Protein AF-A0A522TLN1-F1 (afdb_monomer)

Foldseek 3Di:
DDDDDDDDDDDDDDDDDDDDDDDPPDDDPVVNVVVVVVVVVVVVVVVVVVVVVVVVVVVVVVVVVLQVVQQVQQVVLLQCQQAPDPDHLPDQLDFQVSCPPSDDDGPPQKDKGWDGKFFDPPPDTHRDGDPPDQGKIWIKMWMAGNVRDIDIDIDIHGHLPPQVPLPQDAKDFPDFFAAEAAPFFTPTWIKIFGGRPVRDQRQNAFFKKAKDWPPPFWDPPKDWPQGIATDHGRMTTGDGIHIRDWTWFTWIWIDTPPHIDIGGTYTHD

Solvent-accessible surface area (backbone atoms only — not comparable to full-atom values): 15296 Å² total; per-residue (Å²): 135,86,78,85,81,90,82,89,85,88,82,91,82,85,89,79,79,84,78,76,88,75,78,82,86,68,81,80,50,72,64,56,59,48,50,49,52,51,50,52,51,52,51,50,52,53,51,52,54,50,50,55,50,52,52,50,53,50,52,51,50,52,52,52,52,51,50,53,51,48,46,50,54,48,50,53,50,49,48,38,49,31,29,71,40,101,73,44,61,54,56,64,70,48,48,38,75,65,55,62,78,66,82,74,90,61,63,93,58,43,50,73,47,56,76,39,49,26,25,48,76,88,86,52,73,37,82,68,62,60,89,88,38,61,56,43,29,42,32,29,38,35,33,32,40,77,86,69,53,70,51,73,52,75,47,80,47,47,44,73,79,38,53,63,78,50,50,80,62,41,46,41,68,80,34,59,55,34,45,31,50,40,64,36,52,36,70,33,56,36,25,38,32,38,17,17,85,86,71,46,62,34,57,51,52,74,54,62,40,37,54,41,69,35,87,97,37,38,45,89,89,58,50,72,42,58,43,66,40,61,40,54,66,17,34,31,74,46,63,66,35,24,38,60,48,52,32,60,52,30,29,40,30,41,36,45,93,91,42,61,31,72,46,65,68,27,46,27,79

Mean predicted aligned error: 17.13 Å

pLDDT: mean 83.95, std 15.06, range [34.28, 98.06]

Radius of gyration: 44.61 Å; Cα contacts (8 Å, |Δi|>4): 481; chains: 1; bounding box: 66×112×134 Å

Sequence (269 aa):
MNDSPATADRNRTGFEIDDESRHSEAGDTLIEVLMTLVVASLCAVAFLVAFTTAISASAEHRTLVSMDTVLRSVSEQAVSQIQQQPNPLFASCATPATYSGVGFTAPAGYSATITSVDYWNGSSFGPTCAAGSSAPQLIGVSVTGPLGTASSISLAVNDLSFSSSASEAQLVFTIQPVGGAHGTPLATQPTVTIEDAGGNPVLTNISTVNLAITSGTGTGGAVLSGCTQSESQGVVTFTGCTINDAGTGYTLTATDGSLTAASSAFTVS

Structure (mmCIF, N/CA/C/O backbone):
data_AF-A0A522TLN1-F1
#
_entry.id   AF-A0A522TLN1-F1
#
loop_
_atom_site.group_PDB
_atom_site.id
_atom_site.type_symbol
_atom_site.label_atom_id
_atom_site.label_alt_id
_atom_site.label_comp_id
_atom_site.label_asym_id
_atom_site.label_entity_id
_atom_site.label_seq_id
_atom_site.pdbx_PDB_ins_code
_atom_site.Cartn_x
_atom_site.Cartn_y
_atom_site.Cartn_z
_atom_site.occupancy
_atom_site.B_iso_or_equiv
_atom_site.auth_seq_id
_atom_site.auth_comp_id
_atom_site.auth_asym_id
_atom_site.auth_atom_id
_atom_site.pdbx_PDB_model_num
ATOM 1 N N . MET A 1 1 ? 36.980 -91.469 -74.918 1.00 38.25 1 MET A N 1
ATOM 2 C CA . MET A 1 1 ? 37.282 -91.695 -76.344 1.00 38.25 1 MET A CA 1
ATOM 3 C C . MET A 1 1 ? 36.758 -90.479 -77.087 1.00 38.25 1 MET A C 1
ATOM 5 O O . MET A 1 1 ? 35.553 -90.281 -77.073 1.00 38.25 1 MET A O 1
ATOM 9 N N . ASN A 1 2 ? 37.630 -89.499 -77.334 1.00 37.69 2 ASN A N 1
ATOM 10 C CA . ASN A 1 2 ? 38.357 -89.302 -78.608 1.00 37.69 2 ASN A CA 1
ATOM 11 C C . ASN A 1 2 ? 37.409 -88.677 -79.645 1.00 37.69 2 ASN A C 1
ATOM 13 O O . ASN A 1 2 ? 36.319 -89.188 -79.839 1.00 37.69 2 ASN A O 1
ATOM 17 N N . ASP A 1 3 ? 37.713 -87.589 -80.337 1.00 34.28 3 ASP A N 1
ATOM 18 C CA . ASP A 1 3 ? 38.983 -86.927 -80.614 1.00 34.28 3 ASP A CA 1
ATOM 19 C C . ASP A 1 3 ? 38.662 -85.510 -81.139 1.00 34.28 3 ASP A C 1
ATOM 21 O O . ASP A 1 3 ? 37.643 -85.299 -81.796 1.00 34.28 3 ASP A O 1
ATOM 25 N N . SER A 1 4 ? 39.542 -84.548 -80.863 1.00 46.44 4 SER A N 1
ATOM 26 C CA . SER A 1 4 ? 39.755 -83.372 -81.734 1.00 46.44 4 SER A CA 1
ATOM 27 C C . SER A 1 4 ? 40.427 -83.870 -83.041 1.00 46.44 4 SER A C 1
ATOM 29 O O . SER A 1 4 ? 41.059 -84.922 -82.937 1.00 46.44 4 SER A O 1
ATOM 31 N N . PRO A 1 5 ? 40.442 -83.188 -84.222 1.00 60.25 5 PRO A N 1
ATOM 32 C CA . PRO A 1 5 ? 40.469 -81.725 -84.395 1.00 60.25 5 PRO A CA 1
ATOM 33 C C . PRO A 1 5 ? 39.871 -81.143 -85.720 1.00 60.25 5 PRO A C 1
ATOM 35 O O . PRO A 1 5 ? 39.415 -81.861 -86.599 1.00 60.25 5 PRO A O 1
ATOM 38 N N . ALA A 1 6 ? 39.955 -79.806 -85.839 1.00 45.72 6 ALA A N 1
ATOM 39 C CA . ALA A 1 6 ? 40.228 -78.967 -87.030 1.00 45.72 6 ALA A CA 1
ATOM 40 C C . ALA A 1 6 ? 39.418 -79.185 -88.339 1.00 45.72 6 ALA A C 1
ATOM 42 O O . ALA A 1 6 ? 39.423 -80.243 -88.949 1.00 45.72 6 ALA A O 1
ATOM 43 N N . THR A 1 7 ? 38.817 -78.158 -88.946 1.00 41.69 7 THR A N 1
ATOM 44 C CA . THR A 1 7 ? 39.515 -77.107 -89.716 1.00 41.69 7 THR A CA 1
ATOM 45 C C . THR A 1 7 ? 38.505 -76.061 -90.229 1.00 41.69 7 THR A C 1
ATOM 47 O O . THR A 1 7 ? 37.310 -76.318 -90.317 1.00 41.69 7 THR A O 1
ATOM 50 N N . ALA A 1 8 ? 39.022 -74.866 -90.516 1.00 50.38 8 ALA A N 1
ATOM 51 C CA . ALA A 1 8 ? 38.344 -73.614 -90.849 1.00 50.38 8 ALA A CA 1
ATOM 52 C C . ALA A 1 8 ? 37.455 -73.611 -92.109 1.00 50.38 8 ALA A C 1
ATOM 54 O O . ALA A 1 8 ? 37.789 -74.278 -93.080 1.00 50.38 8 ALA A O 1
ATOM 55 N N . ASP A 1 9 ? 36.478 -72.692 -92.161 1.00 44.50 9 ASP A N 1
ATOM 56 C CA . ASP A 1 9 ? 36.422 -71.719 -93.263 1.00 44.50 9 ASP A CA 1
ATOM 57 C C . ASP A 1 9 ? 35.680 -70.419 -92.885 1.00 44.50 9 ASP A C 1
ATOM 59 O O . ASP A 1 9 ? 34.810 -70.374 -92.018 1.00 44.50 9 ASP A O 1
ATOM 63 N N . ARG A 1 10 ? 36.118 -69.340 -93.527 1.00 56.53 10 ARG A N 1
ATOM 64 C CA . ARG A 1 10 ? 35.784 -67.923 -93.373 1.00 56.53 10 ARG A CA 1
ATOM 65 C C . ARG A 1 10 ? 34.393 -67.609 -93.942 1.00 56.53 10 ARG A C 1
ATOM 67 O O . ARG A 1 10 ? 34.123 -68.007 -95.064 1.00 56.53 10 ARG A O 1
ATOM 74 N N . ASN A 1 11 ? 33.604 -66.744 -93.294 1.00 42.03 11 ASN A N 1
ATOM 75 C CA . ASN A 1 11 ? 33.313 -65.406 -93.842 1.00 42.03 11 ASN A CA 1
ATOM 76 C C . ASN A 1 11 ? 32.434 -64.530 -92.925 1.00 42.03 11 ASN A C 1
ATOM 78 O O . ASN A 1 11 ? 31.298 -64.841 -92.595 1.00 42.03 11 ASN A O 1
ATOM 82 N N . ARG A 1 12 ? 33.028 -63.385 -92.604 1.00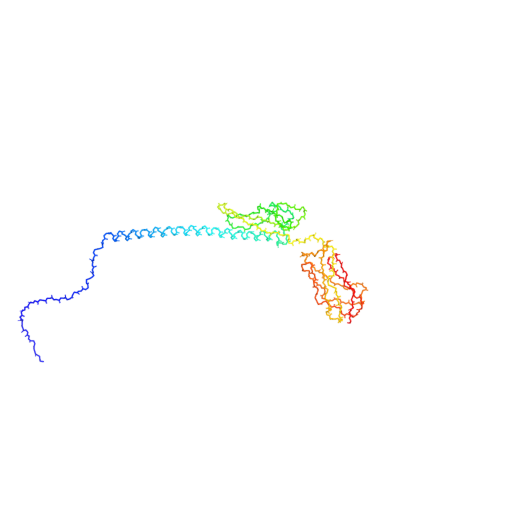 53.44 12 ARG A N 1
ATOM 83 C CA . ARG A 1 12 ? 32.512 -62.058 -92.246 1.00 53.44 12 ARG A CA 1
ATOM 84 C C . ARG A 1 12 ? 31.103 -61.710 -92.766 1.00 53.44 12 ARG A C 1
ATOM 86 O O . ARG A 1 12 ? 30.926 -61.704 -93.974 1.00 53.44 12 ARG A O 1
ATOM 93 N N . THR A 1 13 ? 30.215 -61.256 -91.870 1.00 46.41 13 THR A N 1
ATOM 94 C CA . THR A 1 13 ? 29.555 -59.921 -91.877 1.00 46.41 13 THR A CA 1
ATOM 95 C C . THR A 1 13 ? 28.595 -59.777 -90.688 1.00 46.41 13 THR A C 1
ATOM 97 O O . THR A 1 13 ? 27.769 -60.657 -90.482 1.00 46.41 13 THR A O 1
ATOM 100 N N . GLY A 1 14 ? 28.648 -58.637 -89.988 1.00 45.25 14 GLY A N 1
ATOM 101 C CA . GLY A 1 14 ? 27.534 -58.132 -89.171 1.00 45.25 14 GLY A CA 1
ATOM 102 C C . GLY A 1 14 ? 27.754 -58.178 -87.660 1.00 45.25 14 GLY A C 1
ATOM 103 O O . GLY A 1 14 ? 27.323 -59.109 -86.996 1.00 45.25 14 GLY A O 1
ATOM 104 N N . PHE A 1 15 ? 28.431 -57.161 -87.134 1.00 50.69 15 PHE A N 1
ATOM 105 C CA . PHE A 1 15 ? 28.429 -56.796 -85.719 1.00 50.69 15 PHE A CA 1
ATOM 106 C C . PHE A 1 15 ? 27.222 -55.884 -85.495 1.00 50.69 15 PHE A C 1
ATOM 108 O O . PHE A 1 15 ? 27.201 -54.783 -86.041 1.00 50.69 15 PHE A O 1
ATOM 115 N N . GLU A 1 16 ? 26.240 -56.347 -84.730 1.00 50.22 16 GLU A N 1
ATOM 116 C CA . GLU A 1 16 ? 25.154 -55.521 -84.203 1.00 50.22 16 GLU A CA 1
ATOM 117 C C . GLU A 1 16 ? 25.217 -55.667 -82.680 1.00 50.22 16 GLU A C 1
ATOM 119 O O . GLU A 1 16 ? 24.777 -56.662 -82.106 1.00 50.22 16 GLU A O 1
ATOM 124 N N . ILE A 1 17 ? 25.931 -54.733 -82.046 1.00 53.72 17 ILE A N 1
ATOM 125 C CA . ILE A 1 17 ? 25.786 -54.465 -80.618 1.00 53.72 17 ILE A CA 1
ATOM 126 C C . ILE A 1 17 ? 24.616 -53.495 -80.512 1.00 53.72 17 ILE A C 1
ATOM 128 O O . ILE A 1 17 ? 24.722 -52.364 -80.984 1.00 53.72 17 ILE A O 1
ATOM 132 N N . ASP A 1 18 ? 23.515 -53.956 -79.924 1.00 52.75 18 ASP A N 1
ATOM 133 C CA . ASP A 1 18 ? 22.466 -53.076 -79.422 1.00 52.75 18 ASP A CA 1
ATOM 134 C C . ASP A 1 18 ? 23.041 -52.182 -78.313 1.00 52.75 18 ASP A C 1
ATOM 136 O O . ASP A 1 18 ? 23.727 -52.635 -77.393 1.00 52.75 18 ASP A O 1
ATOM 140 N N . ASP A 1 19 ? 22.779 -50.896 -78.504 1.00 54.91 19 ASP A N 1
ATOM 141 C CA . ASP A 1 19 ? 23.401 -49.704 -77.939 1.00 54.91 19 ASP A CA 1
ATOM 142 C C . ASP A 1 19 ? 23.347 -49.641 -76.400 1.00 54.91 19 ASP A C 1
ATOM 144 O O . ASP A 1 19 ? 22.301 -49.769 -75.758 1.00 54.91 19 ASP A O 1
ATOM 148 N N . GLU A 1 20 ? 24.516 -49.386 -75.819 1.00 57.22 20 GLU A N 1
ATOM 149 C CA . GLU A 1 20 ? 24.720 -48.973 -74.438 1.00 57.22 20 GLU A CA 1
ATOM 150 C C . GLU A 1 20 ? 24.177 -47.548 -74.240 1.00 57.22 20 GLU A C 1
ATOM 152 O O . GLU A 1 20 ? 24.484 -46.639 -75.005 1.00 57.22 20 GLU A O 1
ATOM 157 N N . SER A 1 21 ? 23.374 -47.361 -73.191 1.00 59.09 21 SER A N 1
ATOM 158 C CA . SER A 1 21 ? 22.919 -46.091 -72.606 1.00 59.09 21 SER A CA 1
ATOM 159 C C . SER A 1 21 ? 23.632 -44.808 -73.087 1.00 59.09 21 SER A C 1
ATOM 161 O O . SER A 1 21 ? 24.615 -44.371 -72.481 1.00 59.09 21 SER A O 1
ATOM 163 N N . ARG A 1 22 ? 23.094 -44.120 -74.101 1.00 53.47 22 ARG A N 1
ATOM 164 C CA . ARG A 1 22 ? 23.539 -42.758 -74.442 1.00 53.47 22 ARG A CA 1
ATOM 165 C C . ARG A 1 22 ? 22.783 -41.729 -73.606 1.00 53.47 22 ARG A C 1
ATOM 167 O O . ARG A 1 22 ? 21.647 -41.364 -73.902 1.00 53.47 22 ARG A O 1
ATOM 174 N N . HIS A 1 23 ? 23.446 -41.255 -72.550 1.00 60.78 23 HIS A N 1
ATOM 175 C CA . HIS A 1 23 ? 23.155 -39.953 -71.953 1.00 60.78 23 HIS A CA 1
ATOM 176 C C . HIS A 1 23 ? 23.127 -38.902 -73.071 1.00 60.78 23 HIS A C 1
ATOM 178 O O . HIS A 1 23 ? 24.084 -38.761 -73.830 1.00 60.78 23 HIS A O 1
ATOM 184 N N . SER A 1 24 ? 22.015 -38.181 -73.183 1.00 57.69 24 SER A N 1
ATOM 185 C CA . SER A 1 24 ? 21.882 -37.051 -74.096 1.00 57.69 24 SER A CA 1
ATOM 186 C C . SER A 1 24 ? 22.699 -35.872 -73.560 1.00 57.69 24 SER A C 1
ATOM 188 O O . SER A 1 24 ? 22.193 -35.073 -72.778 1.00 57.69 24 SER A O 1
ATOM 190 N N . GLU A 1 25 ? 23.951 -35.748 -73.999 1.00 62.62 25 GLU A N 1
ATOM 191 C CA . GLU A 1 25 ? 24.740 -34.510 -73.946 1.00 62.62 25 GLU A CA 1
ATOM 192 C C . GLU A 1 25 ? 24.147 -33.497 -74.945 1.00 62.62 25 GLU A C 1
ATOM 194 O O . GLU A 1 25 ? 24.680 -33.252 -76.027 1.00 62.62 25 GLU A O 1
ATOM 199 N N . ALA A 1 26 ? 22.978 -32.944 -74.619 1.00 61.41 26 ALA A N 1
ATOM 200 C CA . ALA A 1 26 ? 22.465 -31.766 -75.304 1.00 61.41 26 ALA A CA 1
ATOM 201 C C . ALA A 1 26 ? 23.192 -30.539 -74.738 1.00 61.41 26 ALA A C 1
ATOM 203 O O . ALA A 1 26 ? 23.268 -30.367 -73.525 1.00 61.41 26 ALA A O 1
ATOM 204 N N . GLY A 1 27 ? 23.765 -29.723 -75.624 1.00 58.47 27 GLY A N 1
ATOM 205 C CA . GLY A 1 27 ? 24.557 -28.550 -75.269 1.00 58.47 27 GLY A CA 1
ATOM 206 C C . GLY A 1 27 ? 23.811 -27.586 -74.349 1.00 58.47 27 GLY A C 1
ATOM 207 O O . GLY A 1 27 ? 22.789 -27.019 -74.731 1.00 58.47 27 GLY A O 1
ATOM 208 N N . ASP A 1 28 ? 24.382 -27.393 -73.164 1.00 64.38 28 ASP A N 1
ATOM 209 C CA . ASP A 1 28 ? 24.030 -26.368 -72.187 1.00 64.38 28 ASP A CA 1
ATOM 210 C C . ASP A 1 28 ? 24.108 -24.998 -72.882 1.00 64.38 28 ASP A C 1
ATOM 212 O O . ASP A 1 28 ? 25.174 -24.549 -73.321 1.00 64.38 28 ASP A O 1
ATOM 216 N N . THR A 1 29 ? 22.964 -24.362 -73.124 1.00 79.19 29 THR A N 1
ATOM 217 C CA . THR A 1 29 ? 22.970 -23.071 -73.817 1.00 79.19 29 THR A CA 1
ATOM 218 C C . THR A 1 29 ? 23.581 -22.032 -72.879 1.00 79.19 29 THR A C 1
ATOM 220 O O . THR A 1 29 ? 23.210 -21.959 -71.713 1.00 79.19 29 THR A O 1
ATOM 223 N N . LEU A 1 30 ? 24.505 -21.189 -73.364 1.00 80.12 30 LEU A N 1
ATOM 224 C CA . LEU A 1 30 ? 25.172 -20.159 -72.540 1.00 80.12 30 LEU A CA 1
ATOM 225 C C . LEU A 1 30 ? 24.186 -19.301 -71.724 1.00 80.12 30 LEU A C 1
ATOM 227 O O . LEU A 1 30 ? 24.548 -18.773 -70.677 1.00 80.12 30 LEU A O 1
ATOM 231 N N . ILE A 1 31 ? 22.944 -19.169 -72.197 1.00 83.31 31 ILE A N 1
ATOM 232 C CA . ILE A 1 31 ? 21.865 -18.457 -71.516 1.00 83.31 31 ILE A CA 1
ATOM 233 C C . ILE A 1 31 ? 21.343 -19.179 -70.262 1.00 83.31 31 ILE A C 1
ATOM 235 O O . ILE A 1 31 ? 20.997 -18.502 -69.300 1.00 83.31 31 ILE A O 1
ATOM 239 N N . GLU A 1 32 ? 21.324 -20.512 -70.227 1.00 84.00 32 GLU A N 1
ATOM 240 C CA . GLU A 1 32 ? 20.906 -21.307 -69.065 1.00 84.00 32 GLU A CA 1
ATOM 241 C C . GLU A 1 32 ? 21.932 -21.200 -67.934 1.00 84.00 32 GLU A C 1
ATOM 243 O O . GLU A 1 32 ? 21.581 -20.860 -66.800 1.00 84.00 32 GLU A O 1
ATOM 248 N N . VAL A 1 33 ? 23.219 -21.347 -68.264 1.00 87.50 33 VAL A N 1
ATOM 249 C CA . VAL A 1 33 ? 24.326 -21.115 -67.324 1.00 87.50 33 VAL A CA 1
ATOM 250 C C . VAL A 1 33 ? 24.331 -19.664 -66.836 1.00 87.50 33 VAL A C 1
ATOM 252 O O . VAL A 1 33 ? 24.457 -19.414 -65.637 1.00 87.50 33 VAL A O 1
ATOM 255 N N . LEU A 1 34 ? 24.137 -18.690 -67.734 1.00 89.94 34 LEU A N 1
ATOM 256 C CA . LEU A 1 34 ? 24.072 -17.272 -67.370 1.00 89.94 34 LEU A CA 1
ATOM 257 C C . LEU A 1 34 ? 22.890 -16.983 -66.435 1.00 89.94 34 LEU A C 1
ATOM 259 O O . LEU A 1 34 ? 23.071 -16.327 -65.412 1.00 89.94 34 LEU A O 1
ATOM 263 N N . MET A 1 35 ? 21.691 -17.482 -66.748 1.00 90.50 35 MET A N 1
ATOM 264 C CA . MET A 1 35 ? 20.501 -17.288 -65.918 1.00 90.50 35 MET A CA 1
ATOM 265 C C . MET A 1 35 ? 20.667 -17.958 -64.555 1.00 90.50 35 MET A C 1
ATOM 267 O O . MET A 1 35 ? 20.336 -17.355 -63.537 1.00 90.50 35 MET A O 1
ATOM 271 N N . THR A 1 36 ? 21.247 -19.157 -64.516 1.00 93.38 36 THR A N 1
ATOM 272 C CA . THR A 1 36 ? 21.533 -19.871 -63.268 1.00 93.38 36 THR A CA 1
ATOM 273 C C . THR A 1 36 ? 22.508 -19.085 -62.396 1.00 93.38 36 THR A C 1
ATOM 275 O O . THR A 1 36 ? 22.257 -18.910 -61.206 1.00 93.38 36 THR A O 1
ATOM 278 N N . LEU A 1 37 ? 23.578 -18.530 -62.973 1.00 91.00 37 LEU A N 1
ATOM 279 C CA . LEU A 1 37 ? 24.526 -17.678 -62.247 1.00 91.00 37 LEU A CA 1
ATOM 280 C C . LEU A 1 37 ? 23.890 -16.365 -61.769 1.00 91.00 37 LEU A C 1
ATOM 282 O O . LEU A 1 37 ? 24.162 -15.911 -60.654 1.00 91.00 37 LEU A O 1
ATOM 286 N N . VAL A 1 38 ? 23.017 -15.757 -62.574 1.00 96.12 38 VAL A N 1
ATOM 287 C CA . VAL A 1 38 ? 22.272 -14.552 -62.180 1.00 96.12 38 VAL A CA 1
ATOM 288 C C . VAL A 1 38 ? 21.327 -14.857 -61.017 1.00 96.12 38 VAL A C 1
ATOM 290 O O . VAL A 1 38 ? 21.329 -14.136 -60.025 1.00 96.12 38 VAL A O 1
ATOM 293 N N . VAL A 1 39 ? 20.565 -15.949 -61.073 1.00 95.06 39 VAL A N 1
ATOM 294 C CA . VAL A 1 39 ? 19.668 -16.340 -59.976 1.00 95.06 39 VAL A CA 1
ATOM 295 C C . VAL A 1 39 ? 20.468 -16.717 -58.729 1.00 95.06 39 VAL A C 1
ATOM 297 O O . VAL A 1 39 ? 20.152 -16.236 -57.644 1.00 95.06 39 VAL A O 1
ATOM 300 N N . ALA A 1 40 ? 21.549 -17.490 -58.865 1.00 94.12 40 ALA A N 1
ATOM 301 C CA . ALA A 1 40 ? 22.409 -17.861 -57.743 1.00 94.12 40 ALA A CA 1
ATOM 302 C C . ALA A 1 40 ? 23.041 -16.632 -57.068 1.00 94.12 40 ALA A C 1
ATOM 304 O O . ALA A 1 40 ? 23.071 -16.556 -55.839 1.00 94.12 40 ALA A O 1
ATOM 305 N N . SER A 1 41 ? 23.495 -15.644 -57.848 1.00 95.94 41 SER A N 1
ATOM 306 C CA . SER A 1 41 ? 24.045 -14.395 -57.307 1.00 95.94 41 SER A CA 1
ATOM 307 C C . SER A 1 41 ? 22.976 -13.526 -56.637 1.00 95.94 41 SER A C 1
ATOM 309 O O . SER A 1 41 ? 23.212 -13.033 -55.535 1.00 95.94 41 SER A O 1
ATOM 311 N N . LEU A 1 42 ? 21.779 -13.397 -57.220 1.00 95.12 42 LEU A N 1
ATOM 312 C CA . LEU A 1 42 ? 20.659 -12.685 -56.592 1.00 95.12 42 LEU A CA 1
ATOM 313 C C . LEU A 1 42 ? 20.220 -13.350 -55.281 1.00 95.12 42 LEU A C 1
ATOM 315 O O . LEU A 1 42 ? 20.031 -12.662 -54.278 1.00 95.12 42 LEU A O 1
ATOM 319 N N . CYS A 1 43 ? 20.118 -14.681 -55.256 1.00 96.25 43 CYS A N 1
ATOM 320 C CA . CYS A 1 43 ? 19.832 -15.438 -54.041 1.00 96.25 43 CYS A CA 1
ATOM 321 C C . CYS A 1 43 ? 20.920 -15.228 -52.982 1.00 96.25 43 CYS A C 1
ATOM 323 O O . CYS A 1 43 ? 20.598 -14.968 -51.824 1.00 96.25 43 CYS A O 1
ATOM 325 N N . ALA A 1 44 ? 22.200 -15.282 -53.364 1.00 95.94 44 ALA A N 1
ATOM 326 C CA . ALA A 1 44 ? 23.308 -15.052 -52.441 1.00 95.94 44 ALA A CA 1
ATOM 327 C C . ALA A 1 44 ? 23.254 -13.649 -51.813 1.00 95.94 44 ALA A C 1
ATOM 329 O O . ALA A 1 44 ? 23.399 -13.513 -50.598 1.00 95.94 44 ALA A O 1
ATOM 330 N N . VAL A 1 45 ? 22.979 -12.611 -52.611 1.00 96.75 45 VAL A N 1
ATOM 331 C CA . VAL A 1 45 ? 22.823 -11.236 -52.108 1.00 96.75 45 VAL A CA 1
ATOM 332 C C . VAL A 1 45 ? 21.619 -11.126 -51.172 1.00 96.75 45 VAL A C 1
ATOM 334 O O . VAL A 1 45 ? 21.746 -10.559 -50.088 1.00 96.75 45 VAL A O 1
ATOM 337 N N . ALA A 1 46 ? 20.474 -11.706 -51.541 1.00 96.00 46 ALA A N 1
ATOM 338 C CA . ALA A 1 46 ? 19.281 -11.704 -50.697 1.00 96.00 46 ALA A CA 1
ATOM 339 C C . ALA A 1 46 ? 19.544 -12.364 -49.332 1.00 96.00 46 ALA A C 1
ATOM 341 O O . ALA A 1 46 ? 19.156 -11.817 -48.297 1.00 96.00 46 ALA A O 1
ATOM 342 N N . PHE A 1 47 ? 20.269 -13.488 -49.306 1.00 96.44 47 PHE A N 1
ATOM 343 C CA . PHE A 1 47 ? 20.657 -14.142 -48.057 1.00 96.44 47 PHE A CA 1
ATOM 344 C C . PHE A 1 47 ? 21.614 -13.290 -47.222 1.00 96.44 47 PHE A C 1
ATOM 346 O O . PHE A 1 47 ? 21.410 -13.164 -46.016 1.00 96.44 47 PHE A O 1
ATOM 353 N N . LEU A 1 48 ? 22.620 -12.657 -47.832 1.00 95.88 48 LEU A N 1
ATOM 354 C CA . LEU A 1 48 ? 23.541 -11.773 -47.108 1.00 95.88 48 LEU A CA 1
ATOM 355 C C . LEU A 1 48 ? 22.812 -10.578 -46.471 1.00 95.88 48 LEU A C 1
ATOM 357 O O . LEU A 1 48 ? 23.061 -10.248 -45.310 1.00 95.88 48 LEU A O 1
ATOM 361 N N . VAL A 1 49 ? 21.866 -9.956 -47.180 1.00 96.50 49 VAL A N 1
ATOM 362 C CA . VAL A 1 49 ? 21.041 -8.864 -46.630 1.00 96.50 49 VAL A CA 1
ATOM 363 C C . VAL A 1 49 ? 20.155 -9.355 -45.479 1.00 96.50 49 VAL A C 1
ATOM 365 O O . VAL A 1 49 ? 20.061 -8.695 -44.441 1.00 96.50 49 VAL A O 1
ATOM 368 N N . ALA A 1 50 ? 19.538 -10.530 -45.620 1.00 95.44 50 ALA A N 1
ATOM 369 C CA . ALA A 1 50 ? 18.717 -11.112 -44.563 1.00 95.44 50 ALA A CA 1
ATOM 370 C C . ALA A 1 50 ? 19.546 -11.402 -43.300 1.00 95.44 50 ALA A C 1
ATOM 372 O O . ALA A 1 50 ? 19.143 -11.021 -42.201 1.00 95.44 50 ALA A O 1
ATOM 373 N N . PHE A 1 51 ? 20.732 -12.003 -43.447 1.00 94.94 51 PHE A N 1
ATOM 374 C CA . PHE A 1 51 ? 21.613 -12.290 -42.314 1.00 94.94 51 PHE A CA 1
ATOM 375 C C . PHE A 1 51 ? 22.136 -11.024 -41.637 1.00 94.94 51 PHE A C 1
ATOM 377 O O . PHE A 1 51 ? 22.108 -10.946 -40.412 1.00 94.94 51 PHE A O 1
ATOM 384 N N . THR A 1 52 ? 22.575 -10.016 -42.395 1.00 94.69 52 THR A N 1
ATOM 385 C CA . THR A 1 52 ? 23.067 -8.753 -41.808 1.00 94.69 52 THR A CA 1
ATOM 386 C C . THR A 1 52 ? 21.978 -8.039 -41.011 1.00 94.69 52 THR A C 1
ATOM 388 O O . THR A 1 52 ? 22.225 -7.601 -39.886 1.00 94.69 52 THR A O 1
ATOM 391 N N . THR A 1 53 ? 20.752 -8.007 -41.537 1.00 93.94 53 THR A N 1
ATOM 392 C CA . THR A 1 53 ? 19.598 -7.412 -40.853 1.00 93.94 53 THR A CA 1
ATOM 393 C C . THR A 1 53 ? 19.227 -8.212 -39.606 1.00 93.94 53 THR A C 1
ATOM 395 O O . THR A 1 53 ? 19.040 -7.629 -38.541 1.00 93.94 53 THR A O 1
ATOM 398 N N . ALA A 1 54 ? 19.187 -9.546 -39.697 1.00 94.19 54 ALA A N 1
ATOM 399 C CA . ALA A 1 54 ? 18.895 -10.416 -38.560 1.00 94.19 54 ALA A CA 1
ATOM 400 C C . ALA A 1 54 ? 19.936 -10.273 -37.435 1.00 94.19 54 ALA A C 1
ATOM 402 O O . ALA A 1 54 ? 19.568 -10.198 -36.263 1.00 94.19 54 ALA A O 1
ATOM 403 N N . ILE A 1 55 ? 21.227 -10.183 -37.773 1.00 91.00 55 ILE A N 1
ATOM 404 C CA . ILE A 1 55 ? 22.309 -9.984 -36.798 1.00 91.00 55 ILE A CA 1
ATOM 405 C C . ILE A 1 55 ? 22.187 -8.611 -36.129 1.00 91.00 55 ILE A C 1
ATOM 407 O O . ILE A 1 55 ? 22.278 -8.530 -34.903 1.00 91.00 55 ILE A O 1
ATOM 411 N N . SER A 1 56 ? 21.947 -7.547 -36.904 1.00 91.81 56 SER A N 1
ATOM 412 C CA . SER A 1 56 ? 21.784 -6.189 -36.370 1.00 91.81 56 SER A CA 1
ATOM 413 C C . SER A 1 56 ? 20.557 -6.082 -35.462 1.00 91.81 56 SER A C 1
ATOM 415 O O . SER A 1 56 ? 20.672 -5.618 -34.330 1.00 91.81 56 SER A O 1
ATOM 417 N N . ALA A 1 57 ? 19.406 -6.594 -35.911 1.00 88.94 57 ALA A N 1
ATOM 418 C CA . ALA A 1 57 ? 18.176 -6.627 -35.123 1.00 88.94 57 ALA A CA 1
ATOM 419 C C . ALA A 1 57 ? 18.347 -7.455 -33.839 1.00 88.94 57 ALA A C 1
ATOM 421 O O . ALA A 1 57 ? 17.879 -7.064 -32.774 1.00 88.94 57 ALA A O 1
ATOM 422 N N . SER A 1 58 ? 19.071 -8.578 -33.905 1.00 90.75 58 SER A N 1
ATOM 423 C CA . SER A 1 58 ? 19.386 -9.394 -32.727 1.00 90.75 58 SER A CA 1
ATOM 424 C C . SER A 1 58 ? 20.311 -8.670 -31.744 1.00 90.75 58 SER A C 1
ATOM 426 O O . SER A 1 58 ? 20.142 -8.792 -30.529 1.00 90.75 58 SER A O 1
ATOM 428 N N . ALA A 1 59 ? 21.295 -7.911 -32.232 1.00 85.00 59 ALA A N 1
ATOM 429 C CA . ALA A 1 59 ? 22.167 -7.108 -31.381 1.00 85.00 59 ALA A CA 1
ATOM 430 C C . ALA A 1 59 ? 21.378 -6.009 -30.654 1.00 85.00 59 ALA A C 1
ATOM 432 O O . ALA A 1 59 ? 21.469 -5.913 -29.431 1.00 85.00 59 ALA A O 1
ATOM 433 N N . GLU A 1 60 ? 20.543 -5.261 -31.376 1.00 86.75 60 GLU A N 1
ATOM 434 C CA . GLU A 1 60 ? 19.682 -4.225 -30.800 1.00 86.75 60 GLU A CA 1
ATOM 435 C C . GLU A 1 60 ? 18.691 -4.815 -29.789 1.00 86.75 60 GLU A C 1
ATOM 437 O O . GLU A 1 60 ? 18.603 -4.350 -28.651 1.00 86.75 60 GLU A O 1
ATOM 442 N N . HIS A 1 61 ? 18.023 -5.916 -30.137 1.00 88.56 61 HIS A N 1
ATOM 443 C CA . HIS A 1 61 ? 17.082 -6.570 -29.235 1.00 88.56 61 HIS A CA 1
ATOM 444 C C . HIS A 1 61 ? 17.756 -7.045 -27.943 1.00 88.56 61 HIS A C 1
ATOM 446 O O . HIS A 1 61 ? 17.221 -6.838 -26.856 1.00 88.56 61 HIS A O 1
ATOM 452 N N . ARG A 1 62 ? 18.974 -7.601 -28.025 1.00 86.88 62 ARG A N 1
ATOM 453 C CA . ARG A 1 62 ? 19.752 -7.959 -26.828 1.00 86.88 62 ARG A CA 1
ATOM 454 C C . ARG A 1 62 ? 20.069 -6.743 -25.960 1.00 86.88 62 ARG A C 1
ATOM 456 O O . ARG A 1 62 ? 20.000 -6.858 -24.736 1.00 86.88 62 ARG A O 1
ATOM 463 N N . THR A 1 63 ? 20.381 -5.590 -26.556 1.00 84.31 63 THR A N 1
ATOM 464 C CA . THR A 1 63 ? 20.628 -4.358 -25.786 1.00 84.31 63 THR A CA 1
ATOM 465 C C . THR A 1 63 ? 19.366 -3.831 -25.104 1.00 84.31 63 THR A C 1
ATOM 467 O O . THR A 1 63 ? 19.421 -3.508 -23.920 1.00 84.31 63 THR A O 1
ATOM 470 N N . LEU A 1 64 ? 18.219 -3.838 -25.793 1.00 85.25 64 LEU A N 1
ATOM 471 C CA . LEU A 1 64 ? 16.939 -3.411 -25.222 1.00 85.25 64 LEU A CA 1
ATOM 472 C C . LEU A 1 64 ? 16.488 -4.331 -24.083 1.00 85.25 64 LEU A C 1
ATOM 474 O O . LEU A 1 64 ? 16.106 -3.844 -23.024 1.00 85.25 64 LEU A O 1
ATOM 478 N N . VAL A 1 65 ? 16.601 -5.651 -24.260 1.00 86.62 65 VAL A N 1
ATOM 479 C CA . VAL A 1 65 ? 16.257 -6.636 -23.221 1.00 86.62 65 VAL A CA 1
ATOM 480 C C . VAL A 1 65 ? 17.175 -6.506 -22.005 1.00 86.62 65 VAL A C 1
ATOM 482 O O . VAL A 1 65 ? 16.706 -6.571 -20.869 1.00 86.62 65 VAL A O 1
ATOM 485 N N . SER A 1 66 ? 18.475 -6.285 -22.223 1.00 89.81 66 SER A N 1
ATOM 486 C CA . SER A 1 66 ? 19.422 -6.059 -21.123 1.00 89.81 66 SER A CA 1
ATOM 487 C C . SER A 1 66 ? 19.061 -4.796 -20.342 1.00 89.81 66 SER A C 1
ATOM 489 O O . SER A 1 66 ? 19.024 -4.828 -19.116 1.00 89.81 66 SER A O 1
ATOM 491 N N . MET A 1 67 ? 18.738 -3.704 -21.039 1.00 89.69 67 MET A N 1
ATOM 492 C CA . MET A 1 67 ? 18.357 -2.440 -20.411 1.00 89.69 67 MET A CA 1
ATOM 493 C C . MET A 1 67 ? 17.033 -2.543 -19.645 1.00 89.69 67 MET A C 1
ATOM 495 O O . MET A 1 67 ? 16.970 -2.084 -18.512 1.00 89.69 67 MET A O 1
ATOM 499 N N . ASP A 1 68 ? 16.013 -3.195 -20.209 1.00 89.19 68 ASP A N 1
ATOM 500 C CA . ASP A 1 68 ? 14.728 -3.455 -19.540 1.00 89.19 68 ASP A CA 1
ATOM 501 C C . ASP A 1 68 ? 14.908 -4.323 -18.283 1.00 89.19 68 ASP A C 1
ATOM 503 O O . ASP A 1 68 ? 14.345 -4.033 -17.228 1.00 89.19 68 ASP A O 1
ATOM 507 N N . THR A 1 69 ? 15.776 -5.336 -18.356 1.00 91.31 69 THR A N 1
ATOM 508 C CA . THR A 1 69 ? 16.128 -6.174 -17.199 1.00 91.31 69 THR A CA 1
ATOM 509 C C . THR A 1 69 ? 16.802 -5.352 -16.099 1.00 91.31 69 THR A C 1
ATOM 511 O O . THR A 1 69 ? 16.427 -5.461 -14.930 1.00 91.31 69 THR A O 1
ATOM 514 N N . VAL A 1 70 ? 17.771 -4.498 -16.454 1.00 93.06 70 VAL A N 1
ATOM 515 C CA . VAL A 1 70 ? 18.434 -3.607 -15.489 1.00 93.06 70 VAL A CA 1
ATOM 516 C C . VAL A 1 70 ? 17.437 -2.607 -14.906 1.00 93.06 70 VAL A C 1
ATOM 518 O O . VAL A 1 70 ? 17.426 -2.422 -13.693 1.00 93.06 70 VAL A O 1
ATOM 521 N N . LEU A 1 71 ? 16.570 -2.007 -15.726 1.00 91.81 71 LEU A N 1
ATOM 522 C CA . LEU A 1 71 ? 15.551 -1.056 -15.285 1.00 91.81 71 LEU A CA 1
ATOM 523 C C . LEU A 1 71 ? 14.591 -1.685 -14.273 1.00 91.81 71 LEU A C 1
ATOM 525 O O . LEU A 1 71 ? 14.351 -1.086 -13.226 1.00 91.81 71 LEU A O 1
ATOM 529 N N . ARG A 1 72 ? 14.116 -2.913 -14.522 1.00 88.88 72 ARG A N 1
ATOM 530 C CA . ARG A 1 72 ? 13.298 -3.660 -13.554 1.00 88.88 72 ARG A CA 1
ATOM 531 C C . ARG A 1 72 ? 14.055 -3.940 -12.258 1.00 88.88 72 ARG A C 1
ATOM 533 O O . ARG A 1 72 ? 13.571 -3.574 -11.192 1.00 88.88 72 ARG A O 1
ATOM 540 N N . SER A 1 73 ? 15.267 -4.483 -12.335 1.00 90.50 73 SER A N 1
ATOM 541 C CA . SER A 1 73 ? 16.088 -4.766 -11.147 1.00 90.50 73 SER A CA 1
ATOM 542 C C . SER A 1 73 ? 16.361 -3.508 -10.309 1.00 90.50 73 SER A C 1
ATOM 544 O O . SER A 1 73 ? 16.262 -3.522 -9.085 1.00 90.50 73 SER A O 1
ATOM 546 N N . VAL A 1 74 ? 16.699 -2.390 -10.953 1.00 91.19 74 VAL A N 1
ATOM 547 C CA . VAL A 1 74 ? 16.921 -1.095 -10.290 1.00 91.19 74 VAL A CA 1
ATOM 548 C C . VAL A 1 74 ? 15.623 -0.570 -9.671 1.00 91.19 74 VAL A C 1
ATOM 550 O O . VAL A 1 74 ? 15.650 -0.045 -8.561 1.00 91.19 74 VAL A O 1
ATOM 553 N N . SER A 1 75 ? 14.488 -0.729 -10.354 1.00 87.69 75 SER A N 1
ATOM 554 C CA . SER A 1 75 ? 13.180 -0.317 -9.836 1.00 87.69 75 SER A CA 1
ATOM 555 C C . SER A 1 75 ? 12.790 -1.088 -8.568 1.00 87.69 75 SER A C 1
ATOM 557 O O . SER A 1 75 ? 12.332 -0.485 -7.600 1.00 87.69 75 SER A O 1
ATOM 559 N N . GLU A 1 76 ? 13.072 -2.392 -8.517 1.00 84.94 76 GLU A N 1
ATOM 560 C CA . GLU A 1 76 ? 12.871 -3.226 -7.327 1.00 84.94 76 GLU A CA 1
ATOM 561 C C . GLU A 1 76 ? 13.796 -2.802 -6.179 1.00 84.94 76 GLU A C 1
ATOM 563 O O . GLU A 1 76 ? 13.360 -2.720 -5.031 1.00 84.94 76 GLU A O 1
ATOM 568 N N . GLN A 1 77 ? 15.055 -2.458 -6.477 1.00 87.94 77 GLN A N 1
ATOM 569 C CA . GLN A 1 77 ? 15.984 -1.913 -5.481 1.00 87.94 77 GLN A CA 1
ATOM 570 C C . GLN A 1 77 ? 15.503 -0.566 -4.923 1.00 87.94 77 GLN A C 1
ATOM 572 O O . GLN A 1 77 ? 15.568 -0.363 -3.710 1.00 87.94 77 GLN A O 1
ATOM 577 N N . ALA A 1 78 ? 14.985 0.327 -5.779 1.00 87.69 78 ALA A N 1
ATOM 578 C CA . ALA A 1 78 ? 14.414 1.607 -5.357 1.00 87.69 78 ALA A CA 1
ATOM 579 C C . ALA A 1 78 ? 13.244 1.391 -4.390 1.00 87.69 78 ALA A C 1
ATOM 581 O O . ALA A 1 78 ? 13.251 1.934 -3.289 1.00 87.69 78 ALA A O 1
ATOM 582 N N . VAL A 1 79 ? 12.277 0.549 -4.769 1.00 85.06 79 VAL A N 1
ATOM 583 C CA . VAL A 1 79 ? 11.136 0.177 -3.916 1.00 85.06 79 VAL A CA 1
ATOM 584 C C . VAL A 1 79 ? 11.614 -0.425 -2.597 1.00 85.06 79 VAL A C 1
ATOM 586 O O . VAL A 1 79 ? 11.160 -0.022 -1.529 1.00 85.06 79 VAL A O 1
ATOM 589 N N . SER A 1 80 ? 12.567 -1.356 -2.649 1.00 80.75 80 SER A N 1
ATOM 590 C CA . SER A 1 80 ? 13.067 -2.039 -1.459 1.00 80.75 80 SER A CA 1
ATOM 591 C C . SER A 1 80 ? 13.702 -1.068 -0.460 1.00 80.75 80 SER A C 1
ATOM 593 O O . SER A 1 80 ? 13.338 -1.079 0.712 1.00 80.75 80 SER A O 1
ATOM 595 N N . GLN A 1 81 ? 14.607 -0.195 -0.911 1.00 84.56 81 GLN A N 1
ATOM 596 C CA . GLN A 1 81 ? 15.319 0.738 -0.029 1.00 84.56 81 GLN A CA 1
ATOM 597 C C . GLN A 1 81 ? 14.447 1.908 0.437 1.00 84.56 81 GLN A C 1
ATOM 599 O O . GLN A 1 81 ? 14.588 2.367 1.570 1.00 84.56 81 GLN A O 1
ATOM 604 N N . ILE A 1 82 ? 13.541 2.395 -0.415 1.00 85.38 82 ILE A N 1
ATOM 605 C CA . ILE A 1 82 ? 12.652 3.501 -0.053 1.00 85.38 82 ILE A CA 1
ATOM 606 C C . ILE A 1 82 ? 11.565 3.019 0.905 1.00 85.38 82 ILE A C 1
ATOM 608 O O . ILE A 1 82 ? 11.243 3.739 1.841 1.00 85.38 82 ILE A O 1
ATOM 612 N N . GLN A 1 83 ? 11.031 1.814 0.707 1.00 80.25 83 GLN A N 1
ATOM 613 C CA . GLN A 1 83 ? 9.820 1.373 1.396 1.00 80.25 83 GLN A CA 1
ATOM 614 C C . GLN A 1 83 ? 10.051 0.199 2.349 1.00 80.25 83 GLN A C 1
ATOM 616 O O . GLN A 1 83 ? 9.611 0.253 3.487 1.00 80.25 83 GLN A O 1
ATOM 621 N N . GLN A 1 84 ? 10.708 -0.872 1.894 1.00 72.44 84 GLN A N 1
ATOM 622 C CA . GLN A 1 84 ? 10.625 -2.208 2.513 1.00 72.44 84 GLN A CA 1
ATOM 623 C C . GLN A 1 84 ? 11.721 -2.528 3.540 1.00 72.44 84 GLN A C 1
ATOM 625 O O . GLN A 1 84 ? 11.671 -3.585 4.171 1.00 72.44 84 GLN A O 1
ATOM 630 N N . GLN A 1 85 ? 12.729 -1.670 3.708 1.00 68.06 85 GLN A N 1
ATOM 631 C CA . GLN A 1 85 ? 13.805 -1.906 4.674 1.00 68.06 85 GLN A CA 1
ATOM 632 C C . GLN A 1 85 ? 13.408 -1.526 6.114 1.00 68.06 85 GLN A C 1
ATOM 634 O O . GLN A 1 85 ? 12.572 -0.650 6.301 1.00 68.06 85 GLN A O 1
ATOM 639 N N . PRO A 1 86 ? 14.057 -2.110 7.147 1.00 59.44 86 PRO A N 1
ATOM 640 C CA . PRO A 1 86 ? 13.820 -1.759 8.556 1.00 59.44 86 PRO A CA 1
ATOM 641 C C . PRO A 1 86 ? 14.053 -0.278 8.907 1.00 59.44 86 PRO A C 1
ATOM 643 O O . PRO A 1 86 ? 13.580 0.185 9.939 1.00 59.44 86 PRO A O 1
ATOM 646 N N . ASN A 1 87 ? 14.801 0.449 8.072 1.00 67.56 87 ASN A N 1
ATOM 647 C CA . ASN A 1 87 ? 14.966 1.899 8.131 1.00 67.56 87 ASN A CA 1
ATOM 648 C C . ASN A 1 87 ? 14.681 2.474 6.731 1.00 67.56 87 ASN A C 1
ATOM 650 O O . ASN A 1 87 ? 15.629 2.663 5.961 1.00 67.56 87 ASN A O 1
ATOM 654 N N . PRO A 1 88 ? 13.401 2.653 6.360 1.00 76.31 88 PRO A N 1
ATOM 655 C CA . PRO A 1 88 ? 13.026 3.081 5.018 1.00 76.31 88 PRO A CA 1
ATOM 656 C C . PRO A 1 88 ? 13.576 4.481 4.721 1.00 76.31 88 PRO A C 1
ATOM 658 O O . PRO A 1 88 ? 13.595 5.352 5.589 1.00 76.31 88 PRO A O 1
ATOM 661 N N . LEU A 1 89 ? 14.023 4.708 3.483 1.00 85.25 89 LEU A N 1
ATOM 662 C CA . LEU A 1 89 ? 14.474 6.030 3.026 1.00 85.25 89 LEU A CA 1
ATOM 663 C C . LEU A 1 89 ? 13.316 6.954 2.612 1.00 85.25 89 LEU A C 1
ATOM 665 O O . LEU A 1 89 ? 13.570 8.073 2.161 1.00 85.25 89 LEU A O 1
ATOM 669 N N . PHE A 1 90 ? 12.061 6.502 2.714 1.00 85.94 90 PHE A N 1
ATOM 670 C CA . PHE A 1 90 ? 10.895 7.330 2.418 1.00 85.94 90 PHE A CA 1
ATOM 671 C C . PHE A 1 90 ? 10.898 8.608 3.265 1.00 85.94 90 PHE A C 1
ATOM 673 O O . PHE A 1 90 ? 11.119 8.579 4.473 1.00 85.94 90 PHE A O 1
ATOM 680 N N . ALA A 1 91 ? 10.605 9.741 2.628 1.00 85.88 91 ALA A N 1
ATOM 681 C CA . ALA A 1 91 ? 10.406 11.009 3.316 1.00 85.88 91 ALA A CA 1
ATOM 682 C C . ALA A 1 91 ? 9.165 11.722 2.770 1.00 85.88 91 ALA A C 1
ATOM 684 O O . ALA A 1 91 ? 8.932 11.758 1.559 1.00 85.88 91 ALA A O 1
ATOM 685 N N . SER A 1 92 ? 8.377 12.335 3.656 1.00 85.00 92 SER A N 1
ATOM 686 C CA . SER A 1 92 ? 7.259 13.198 3.259 1.00 85.00 92 SER A CA 1
ATOM 687 C C . SER A 1 92 ? 7.770 14.352 2.397 1.00 85.00 92 SER A C 1
ATOM 689 O O . SER A 1 92 ? 8.753 15.001 2.763 1.00 85.00 92 SER A O 1
ATOM 691 N N . CYS A 1 93 ? 7.100 14.637 1.281 1.00 86.94 93 CYS A N 1
ATOM 692 C CA . CYS A 1 93 ? 7.535 15.662 0.329 1.00 86.94 93 CYS A CA 1
ATOM 693 C C . CYS A 1 93 ? 8.984 15.488 -0.175 1.00 86.94 93 CYS A C 1
ATOM 695 O O . CYS A 1 93 ? 9.717 16.471 -0.311 1.00 86.94 93 CYS A O 1
ATOM 697 N N . ALA A 1 94 ? 9.420 14.245 -0.412 1.00 90.38 94 ALA A N 1
ATOM 698 C CA . ALA A 1 94 ? 10.773 13.965 -0.881 1.00 90.38 94 ALA A CA 1
ATOM 699 C C . ALA A 1 94 ? 11.039 14.551 -2.272 1.00 90.38 94 ALA A C 1
ATOM 701 O O . ALA A 1 94 ? 10.218 14.482 -3.176 1.00 90.38 94 ALA A O 1
ATOM 702 N N . THR A 1 95 ? 12.252 15.051 -2.472 1.00 91.50 95 THR A N 1
ATOM 703 C CA . THR A 1 95 ? 12.743 15.472 -3.789 1.00 91.50 95 THR A CA 1
ATOM 704 C C . THR A 1 95 ? 13.658 14.394 -4.374 1.00 91.50 95 THR A C 1
ATOM 706 O O . THR A 1 95 ? 14.143 13.541 -3.627 1.00 91.50 95 THR A O 1
ATOM 709 N N . PRO A 1 96 ? 14.002 14.441 -5.675 1.00 91.62 96 PRO A N 1
ATOM 710 C CA . PRO A 1 96 ? 15.019 13.546 -6.233 1.00 91.62 96 PRO A CA 1
ATOM 711 C C . PRO A 1 96 ? 16.338 13.545 -5.438 1.00 91.62 96 PRO A C 1
ATOM 713 O O . PRO A 1 96 ? 16.970 12.505 -5.277 1.00 91.62 96 PRO A O 1
ATOM 716 N N . ALA A 1 97 ? 16.721 14.693 -4.863 1.00 89.56 97 ALA A N 1
ATOM 717 C CA . ALA A 1 97 ? 17.903 14.805 -4.010 1.00 89.56 97 ALA A CA 1
ATOM 718 C C . ALA A 1 97 ? 17.759 14.041 -2.683 1.00 89.56 97 ALA A C 1
ATOM 720 O O . ALA A 1 97 ? 18.743 13.500 -2.181 1.00 89.56 97 ALA A O 1
ATOM 721 N N . THR A 1 98 ? 16.547 13.951 -2.133 1.00 88.12 98 THR A N 1
ATOM 722 C CA . THR A 1 98 ? 16.255 13.176 -0.920 1.00 88.12 98 THR A CA 1
ATOM 723 C C . THR A 1 98 ? 16.547 11.690 -1.130 1.00 88.12 98 THR A C 1
ATOM 725 O O . THR A 1 98 ? 17.113 11.047 -0.253 1.00 88.12 98 THR A O 1
ATOM 728 N N . TYR A 1 99 ? 16.265 11.165 -2.326 1.00 89.12 99 TYR A N 1
ATOM 729 C CA . TYR A 1 99 ? 16.550 9.775 -2.685 1.00 89.12 99 TYR A CA 1
ATOM 730 C C . TYR A 1 99 ? 17.933 9.556 -3.322 1.00 89.12 99 TYR A C 1
ATOM 732 O O . TYR A 1 99 ? 18.215 8.480 -3.845 1.00 89.12 99 TYR A O 1
ATOM 740 N N . SER A 1 100 ? 18.839 10.536 -3.251 1.00 82.56 100 SER A N 1
ATOM 741 C CA . SER A 1 100 ? 20.219 10.375 -3.745 1.00 82.56 100 SER A CA 1
ATOM 742 C C . SER A 1 100 ? 21.025 9.312 -2.984 1.00 82.56 100 SER A C 1
ATOM 744 O O . SER A 1 100 ? 22.020 8.812 -3.502 1.00 82.56 100 SER A O 1
ATOM 746 N N . GLY A 1 101 ? 20.583 8.948 -1.774 1.00 72.00 101 GLY A N 1
ATOM 747 C CA . GLY A 1 101 ? 21.159 7.877 -0.959 1.00 72.00 101 GLY A CA 1
ATOM 748 C C . GLY A 1 101 ? 20.735 6.460 -1.359 1.00 72.00 101 GLY A C 1
ATOM 749 O O . GLY A 1 101 ? 21.231 5.508 -0.761 1.00 72.00 101 GLY A O 1
ATOM 750 N N . VAL A 1 102 ? 19.840 6.302 -2.344 1.00 82.88 102 VAL A N 1
ATOM 751 C CA . VAL A 1 102 ? 19.456 4.983 -2.867 1.00 82.88 102 VAL A CA 1
ATOM 752 C C . VAL A 1 102 ? 20.665 4.373 -3.580 1.00 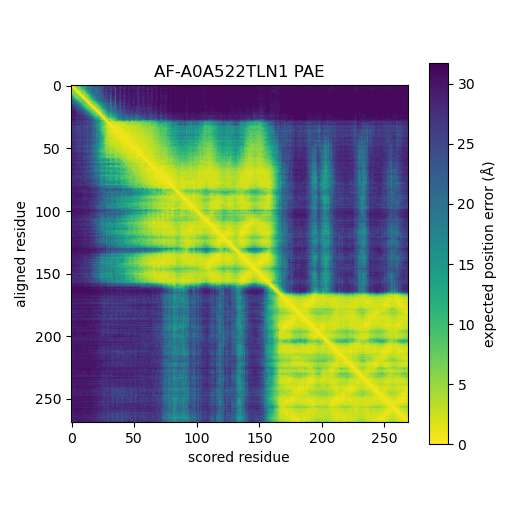82.88 102 VAL A C 1
ATOM 754 O O . VAL A 1 102 ? 21.103 4.832 -4.637 1.00 82.88 102 VAL A O 1
ATOM 757 N N . GLY A 1 103 ? 21.242 3.347 -2.962 1.00 80.94 103 GLY A N 1
ATOM 758 C CA . GLY A 1 103 ? 22.413 2.643 -3.460 1.00 80.94 103 GLY A CA 1
ATOM 759 C C . GLY A 1 103 ? 22.006 1.612 -4.501 1.00 80.94 103 GLY A C 1
ATOM 760 O O . GLY A 1 103 ? 21.661 0.485 -4.145 1.00 80.94 103 GLY A O 1
ATOM 761 N N . PHE A 1 104 ? 22.065 1.985 -5.778 1.00 86.44 104 PHE A N 1
ATOM 762 C CA . PHE A 1 104 ? 21.821 1.060 -6.880 1.00 86.44 104 PHE A CA 1
ATOM 763 C C . PHE A 1 104 ? 23.042 0.184 -7.155 1.00 86.44 104 PHE A C 1
ATOM 765 O O . PHE A 1 104 ? 24.133 0.677 -7.440 1.00 86.44 104 PHE A O 1
ATOM 772 N N . THR A 1 105 ? 22.842 -1.130 -7.149 1.00 84.69 105 THR A N 1
ATOM 773 C CA . THR A 1 105 ? 23.826 -2.095 -7.645 1.00 84.69 105 THR A CA 1
ATOM 774 C C . THR A 1 105 ? 23.484 -2.417 -9.095 1.00 84.69 105 THR A C 1
ATOM 776 O O . THR A 1 105 ? 22.634 -3.267 -9.369 1.00 84.69 105 THR A O 1
ATOM 779 N N . ALA A 1 106 ? 24.110 -1.696 -10.026 1.00 84.75 106 ALA A N 1
ATOM 780 C CA . ALA A 1 106 ? 23.943 -1.898 -11.462 1.00 84.75 106 ALA A CA 1
ATOM 781 C C . ALA A 1 106 ? 25.163 -2.624 -12.071 1.00 84.75 106 ALA A C 1
ATOM 783 O O . ALA A 1 106 ? 26.283 -2.467 -11.574 1.00 84.75 106 ALA A O 1
ATOM 784 N N . PRO A 1 107 ? 24.983 -3.413 -13.148 1.00 88.56 107 PRO A N 1
ATOM 785 C CA . PRO A 1 107 ? 26.097 -3.996 -13.892 1.00 88.56 107 PRO A CA 1
ATOM 786 C C . PRO A 1 107 ? 27.054 -2.930 -14.445 1.00 88.56 107 PRO A C 1
ATOM 788 O O . PRO A 1 107 ? 26.671 -1.781 -14.665 1.00 88.56 107 PRO A O 1
ATOM 791 N N . ALA A 1 108 ? 28.300 -3.322 -14.725 1.00 87.19 108 ALA A N 1
ATOM 792 C CA . ALA A 1 108 ? 29.319 -2.406 -15.234 1.00 87.19 108 ALA A CA 1
ATOM 793 C C . ALA A 1 108 ? 28.845 -1.642 -16.486 1.00 87.19 108 ALA A C 1
ATOM 795 O O . ALA A 1 108 ? 28.330 -2.231 -17.437 1.00 87.19 108 ALA A O 1
ATOM 796 N N . GLY A 1 109 ? 29.043 -0.321 -16.477 1.00 87.00 109 GLY A N 1
ATOM 797 C CA . GLY A 1 109 ? 28.638 0.572 -17.564 1.00 87.00 109 GLY A CA 1
ATOM 798 C C . GLY A 1 109 ? 27.178 1.032 -17.515 1.00 87.00 109 GLY A C 1
ATOM 799 O O . GLY A 1 109 ? 26.791 1.827 -18.365 1.00 87.00 109 GLY A O 1
ATOM 800 N N . TYR A 1 110 ? 26.389 0.586 -16.533 1.00 91.25 110 TYR A N 1
ATOM 801 C CA . TYR A 1 110 ? 25.062 1.130 -16.257 1.00 91.25 110 TYR A CA 1
ATOM 802 C C . TYR A 1 110 ? 25.099 2.044 -15.033 1.00 91.25 110 TYR A C 1
ATOM 804 O O . TYR A 1 110 ? 25.779 1.760 -14.046 1.00 91.25 110 TYR A O 1
ATOM 812 N N . SER A 1 111 ? 24.331 3.126 -15.080 1.00 91.81 111 SER A N 1
ATOM 813 C CA . SER A 1 111 ? 24.056 3.981 -13.928 1.00 91.81 111 SER A CA 1
ATOM 814 C C . SER A 1 111 ? 22.554 4.168 -13.766 1.00 91.81 111 SER A C 1
ATOM 816 O O . SER A 1 111 ? 21.803 4.119 -14.739 1.00 91.81 111 SER A O 1
ATOM 818 N N . ALA A 1 112 ? 22.111 4.357 -12.528 1.00 93.12 112 ALA A N 1
ATOM 819 C CA . ALA A 1 112 ? 20.711 4.555 -12.193 1.00 93.12 112 ALA A CA 1
ATOM 820 C C . ALA A 1 112 ? 20.549 5.773 -11.289 1.00 93.12 112 ALA A C 1
ATOM 822 O O . ALA A 1 112 ? 21.397 6.040 -10.437 1.00 93.12 112 ALA A O 1
ATOM 823 N N . THR A 1 113 ? 19.464 6.515 -11.479 1.00 92.50 113 THR A N 1
ATOM 824 C CA . THR A 1 113 ? 19.138 7.673 -10.649 1.00 92.50 113 THR A CA 1
ATOM 825 C C . THR A 1 113 ? 17.633 7.900 -10.597 1.00 92.50 113 THR A C 1
ATOM 827 O O . THR A 1 113 ? 16.902 7.507 -11.508 1.00 92.50 113 THR A O 1
ATOM 830 N N . ILE A 1 114 ? 17.170 8.556 -9.536 1.00 94.25 114 ILE A N 1
ATOM 831 C CA . ILE A 1 114 ? 15.794 9.037 -9.440 1.00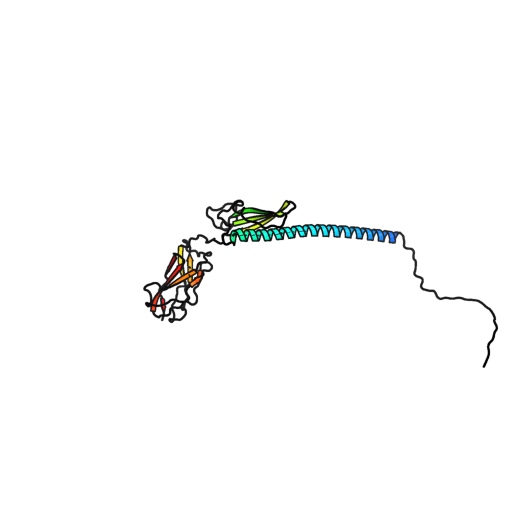 94.25 114 ILE A CA 1
ATOM 832 C C . ILE A 1 114 ? 15.753 10.437 -10.048 1.00 94.25 114 ILE A C 1
ATOM 834 O O . ILE A 1 114 ? 16.480 11.331 -9.624 1.00 94.25 114 ILE A O 1
ATOM 838 N N . THR A 1 115 ? 14.926 10.619 -11.073 1.00 93.75 115 THR A N 1
ATOM 839 C CA . THR A 1 115 ? 14.866 11.847 -11.877 1.00 93.75 115 THR A CA 1
ATOM 840 C C . THR A 1 115 ? 13.707 12.757 -11.501 1.00 93.75 115 THR A C 1
ATOM 842 O O . THR A 1 115 ? 13.782 13.962 -11.725 1.00 93.75 115 THR A O 1
ATOM 845 N N . SER A 1 116 ? 12.628 12.201 -10.950 1.00 93.44 116 SER A N 1
ATOM 846 C CA . SER A 1 116 ? 11.424 12.953 -10.592 1.00 93.44 116 SER A CA 1
ATOM 847 C C . SER A 1 116 ? 10.719 12.339 -9.390 1.00 93.44 116 SER A C 1
ATOM 849 O O . SER A 1 116 ? 10.848 11.142 -9.130 1.00 93.44 116 SER A O 1
ATOM 851 N N . VAL A 1 117 ? 9.975 13.176 -8.669 1.00 93.88 117 VAL A N 1
ATOM 852 C CA . VAL A 1 117 ? 9.057 12.770 -7.603 1.00 93.88 117 VAL A CA 1
ATOM 853 C C . VAL A 1 117 ? 7.794 13.616 -7.742 1.00 93.88 117 VAL A C 1
ATOM 855 O O . VAL A 1 117 ? 7.873 14.842 -7.672 1.00 93.88 117 VAL A O 1
ATOM 858 N N . ASP A 1 118 ? 6.659 12.958 -7.945 1.00 92.62 118 ASP A N 1
ATOM 859 C CA . ASP A 1 118 ? 5.323 13.549 -7.908 1.00 92.62 118 ASP A CA 1
ATOM 860 C C . ASP A 1 118 ? 4.549 13.017 -6.695 1.00 92.62 118 ASP A C 1
ATOM 862 O O . ASP A 1 118 ? 4.832 11.939 -6.176 1.00 92.62 118 ASP A O 1
ATOM 866 N N . TYR A 1 119 ? 3.538 13.753 -6.249 1.00 89.06 119 TYR A N 1
ATOM 867 C CA . TYR A 1 119 ? 2.801 13.506 -5.012 1.00 89.06 119 TYR A CA 1
ATOM 868 C C . TYR A 1 119 ? 1.332 13.225 -5.301 1.00 89.06 119 TYR A C 1
ATOM 870 O O . TYR A 1 119 ? 0.708 13.907 -6.118 1.00 89.0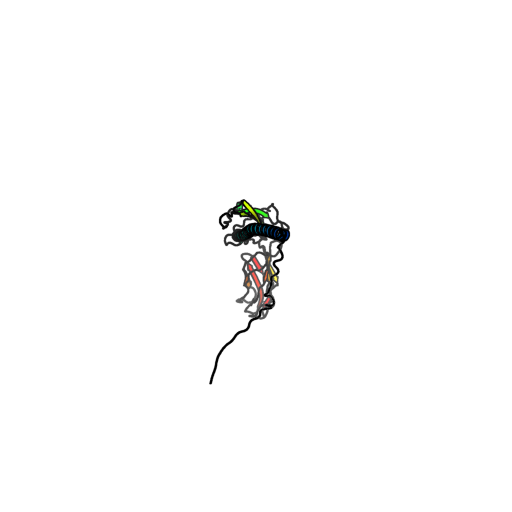6 119 TYR A O 1
ATOM 878 N N . TRP A 1 120 ? 0.769 12.232 -4.615 1.00 82.12 120 TRP A N 1
ATOM 879 C CA . TRP A 1 120 ? -0.652 11.923 -4.695 1.00 82.12 120 TRP A CA 1
ATOM 880 C C . TRP A 1 120 ? -1.491 13.006 -4.013 1.00 82.12 120 TRP A C 1
ATOM 882 O O . TRP A 1 120 ? -1.280 13.332 -2.845 1.00 82.12 120 TRP A O 1
ATOM 892 N N . ASN A 1 121 ? -2.480 13.535 -4.734 1.00 76.62 121 ASN A N 1
ATOM 893 C CA . ASN A 1 121 ? -3.400 14.562 -4.232 1.00 76.62 121 ASN A CA 1
ATOM 894 C C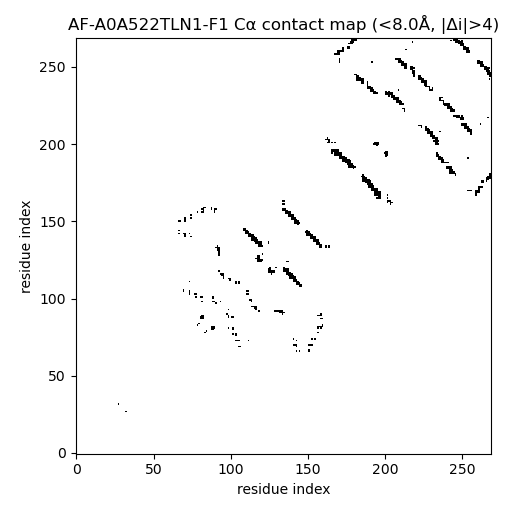 . ASN A 1 121 ? -4.811 14.031 -3.897 1.00 76.62 121 ASN A C 1
ATOM 896 O O . ASN A 1 121 ? -5.701 14.826 -3.608 1.00 76.62 121 ASN A O 1
ATOM 900 N N . GLY A 1 122 ? -5.035 12.713 -3.971 1.00 71.50 122 GLY A N 1
ATOM 901 C CA . GLY A 1 122 ? -6.359 12.091 -3.824 1.00 71.50 122 GLY A CA 1
ATOM 902 C C . GLY A 1 122 ? -7.007 11.661 -5.145 1.00 71.50 122 GLY A C 1
ATOM 903 O O . GLY A 1 122 ? -7.945 10.868 -5.130 1.00 71.50 122 GLY A O 1
ATOM 904 N N . SER A 1 123 ? -6.526 12.148 -6.292 1.00 74.12 123 SER A N 1
ATOM 905 C CA . SER A 1 123 ? -7.067 11.796 -7.617 1.00 74.12 123 SER A CA 1
ATOM 906 C C . SER A 1 123 ? -6.005 11.628 -8.707 1.00 74.12 123 SER A C 1
ATOM 908 O O . SER A 1 123 ? -6.222 10.883 -9.660 1.00 74.12 123 SER A O 1
ATOM 910 N N . SER A 1 124 ? -4.859 12.297 -8.590 1.00 81.75 124 SER A N 1
ATOM 911 C CA . SER A 1 124 ? -3.739 12.185 -9.522 1.00 81.75 124 SER A CA 1
ATOM 912 C C . SER A 1 124 ? -2.401 12.432 -8.822 1.00 81.75 124 SER A C 1
ATOM 914 O O . SER A 1 124 ? -2.342 13.001 -7.730 1.00 81.75 124 SER A O 1
ATOM 916 N N . PHE A 1 125 ? -1.311 12.039 -9.480 1.00 86.19 125 PHE A N 1
ATOM 917 C CA . PHE A 1 125 ? 0.036 12.462 -9.103 1.00 86.19 125 PHE A CA 1
ATOM 918 C C . PHE A 1 125 ? 0.357 13.815 -9.743 1.00 86.19 125 PHE A C 1
ATOM 920 O O . PHE A 1 125 ? -0.006 14.055 -10.896 1.00 86.19 125 PHE A O 1
ATOM 927 N N . GLY A 1 126 ? 1.006 14.707 -8.998 1.00 90.00 126 GLY A N 1
ATOM 928 C CA . GLY A 1 126 ? 1.471 15.992 -9.516 1.00 90.00 126 GLY A CA 1
ATOM 929 C C . GLY A 1 126 ? 2.632 16.582 -8.710 1.00 90.00 126 GLY A C 1
ATOM 930 O O . GLY A 1 126 ? 2.968 16.068 -7.648 1.00 90.00 126 GLY A O 1
ATOM 931 N N . PRO A 1 127 ? 3.224 17.696 -9.161 1.00 91.69 127 PRO A N 1
ATOM 932 C CA . PRO A 1 127 ? 4.511 18.177 -8.647 1.00 91.69 127 PRO A CA 1
ATOM 933 C C . PRO A 1 127 ? 4.417 18.904 -7.298 1.00 91.69 127 PRO A C 1
ATOM 935 O O . PRO A 1 127 ? 5.430 19.241 -6.688 1.00 91.69 127 PRO A O 1
ATOM 938 N N . THR A 1 128 ? 3.206 19.214 -6.834 1.00 88.81 128 THR A N 1
ATOM 939 C CA . THR A 1 128 ? 2.981 19.979 -5.606 1.00 88.81 128 THR A CA 1
ATOM 940 C C . THR A 1 128 ? 2.783 19.048 -4.423 1.00 88.81 128 THR A C 1
ATOM 942 O O . THR A 1 128 ? 1.780 18.335 -4.366 1.00 88.81 128 THR A O 1
ATOM 945 N N . CYS A 1 129 ? 3.688 19.105 -3.448 1.00 86.06 129 CYS A N 1
ATOM 946 C CA . CYS A 1 129 ? 3.471 18.424 -2.181 1.00 86.06 129 CYS A CA 1
ATOM 947 C C . CYS A 1 129 ? 2.614 19.280 -1.245 1.00 86.06 129 CYS A C 1
ATOM 949 O O . CYS A 1 129 ? 2.931 20.446 -0.997 1.00 86.06 129 CYS A O 1
ATOM 951 N N . ALA A 1 130 ? 1.559 18.697 -0.678 1.00 79.31 130 ALA A N 1
ATOM 952 C CA . ALA A 1 130 ? 0.914 19.273 0.495 1.00 79.31 130 ALA A CA 1
ATOM 953 C C . ALA A 1 130 ? 1.859 19.106 1.697 1.00 79.31 130 ALA A C 1
ATOM 955 O O . ALA A 1 130 ? 2.302 17.994 1.981 1.00 79.31 130 ALA A O 1
ATOM 956 N N . ALA A 1 131 ? 2.209 20.204 2.370 1.00 66.38 131 ALA A N 1
ATOM 957 C CA . ALA A 1 131 ? 3.172 20.184 3.470 1.00 66.38 131 ALA A CA 1
ATOM 958 C C . ALA A 1 131 ? 2.756 19.171 4.553 1.00 66.38 131 ALA A C 1
ATOM 960 O O . ALA A 1 131 ? 1.636 19.228 5.053 1.00 66.38 131 ALA A O 1
ATOM 961 N N . GLY A 1 132 ? 3.659 18.247 4.893 1.00 62.53 132 GLY A N 1
ATOM 962 C CA . GLY A 1 132 ? 3.394 17.180 5.865 1.00 62.53 132 GLY A CA 1
ATOM 963 C C . GLY A 1 132 ? 2.565 16.005 5.330 1.00 62.53 132 GLY A C 1
ATOM 964 O O . GLY A 1 132 ? 2.141 15.168 6.117 1.00 62.53 132 GLY A O 1
ATOM 965 N N . SER A 1 133 ? 2.323 15.920 4.018 1.00 67.50 133 SER A N 1
ATOM 966 C CA . SER A 1 133 ? 1.647 14.769 3.416 1.00 67.50 133 SER A CA 1
ATOM 967 C C . SER A 1 133 ? 2.570 13.552 3.352 1.00 67.50 133 SER A C 1
ATOM 969 O O . SER A 1 133 ? 3.622 13.587 2.707 1.00 67.50 133 SER A O 1
ATOM 971 N N . SER A 1 134 ? 2.127 12.455 3.964 1.00 69.88 134 SER A N 1
ATOM 972 C CA . SER A 1 134 ? 2.703 11.115 3.787 1.00 69.88 134 SER A CA 1
ATOM 973 C C . SER A 1 134 ? 1.998 10.323 2.677 1.00 69.88 134 SER A C 1
ATOM 975 O O . SER A 1 134 ? 2.135 9.106 2.597 1.00 69.88 134 SER A O 1
ATOM 977 N N . ALA A 1 135 ? 1.216 10.996 1.822 1.00 75.69 135 ALA A N 1
ATOM 978 C CA . ALA A 1 135 ? 0.547 10.348 0.701 1.00 75.69 135 ALA A CA 1
ATOM 979 C C . ALA A 1 135 ? 1.562 9.672 -0.245 1.00 75.69 135 ALA A C 1
ATOM 981 O O . ALA A 1 135 ? 2.720 10.106 -0.320 1.00 75.69 135 ALA A O 1
ATOM 982 N N . PRO A 1 136 ? 1.136 8.641 -1.000 1.00 83.19 136 PRO A N 1
ATOM 983 C CA . PRO A 1 136 ? 1.993 7.977 -1.972 1.00 83.19 136 PRO A CA 1
ATOM 984 C C . PRO A 1 136 ? 2.664 8.967 -2.928 1.00 83.19 136 PRO A C 1
ATOM 986 O O . PRO A 1 136 ? 2.078 9.975 -3.332 1.00 83.19 136 PRO A O 1
ATOM 989 N N . GLN A 1 137 ? 3.891 8.654 -3.318 1.00 89.75 137 GLN A N 1
ATOM 990 C CA . GLN A 1 137 ? 4.699 9.425 -4.251 1.00 89.75 137 GLN A CA 1
ATOM 991 C C . GLN A 1 137 ? 4.967 8.587 -5.496 1.00 89.75 137 GLN A C 1
ATOM 993 O O . GLN A 1 137 ? 5.248 7.396 -5.402 1.00 89.75 137 GLN A O 1
ATOM 998 N N . LEU A 1 138 ? 4.894 9.196 -6.672 1.00 91.69 138 LEU A N 1
ATOM 999 C CA . LEU A 1 138 ? 5.292 8.571 -7.925 1.00 91.69 138 LEU A CA 1
ATOM 1000 C C . LEU A 1 138 ? 6.716 9.018 -8.238 1.00 91.69 138 LEU A C 1
ATOM 1002 O O . LEU A 1 138 ? 6.951 10.188 -8.531 1.00 91.69 138 LEU A O 1
ATOM 1006 N N . ILE A 1 139 ? 7.671 8.096 -8.168 1.00 93.12 139 ILE A N 1
ATOM 1007 C CA . ILE A 1 139 ? 9.071 8.388 -8.478 1.00 93.12 139 ILE A CA 1
ATOM 1008 C C . ILE A 1 139 ? 9.393 7.962 -9.905 1.00 93.12 139 ILE A C 1
ATOM 1010 O O . ILE A 1 139 ? 8.971 6.899 -10.358 1.00 93.12 139 ILE A O 1
ATOM 1014 N N . GLY A 1 140 ? 10.148 8.792 -10.618 1.00 93.69 140 GLY A N 1
ATOM 1015 C CA . GLY A 1 140 ? 10.750 8.442 -11.899 1.00 93.69 140 GLY A CA 1
ATOM 1016 C C . GLY A 1 140 ? 12.154 7.900 -11.680 1.00 93.69 140 GLY A C 1
ATOM 1017 O O . GLY A 1 140 ? 12.999 8.593 -11.120 1.00 93.69 140 GLY A O 1
ATOM 1018 N N . VAL A 1 141 ? 12.411 6.682 -12.137 1.00 94.06 141 VAL A N 1
ATOM 1019 C CA . VAL A 1 141 ? 13.730 6.047 -12.126 1.00 94.06 141 VAL A CA 1
ATOM 1020 C C . VAL A 1 141 ? 14.251 6.016 -13.552 1.00 94.06 141 VAL A C 1
ATOM 1022 O O . VAL A 1 141 ? 13.542 5.576 -14.452 1.00 94.06 141 VAL A O 1
ATOM 1025 N N . SER A 1 142 ? 15.484 6.467 -13.762 1.00 93.19 142 SER A N 1
ATOM 1026 C CA . SER A 1 142 ? 16.164 6.427 -15.055 1.00 93.19 142 SER A CA 1
ATOM 1027 C C . SER A 1 142 ? 17.425 5.582 -14.963 1.00 93.19 142 SER A C 1
ATOM 1029 O O . SER A 1 142 ? 18.233 5.760 -14.049 1.00 93.19 142 SER A O 1
ATOM 1031 N N . VAL A 1 143 ? 17.600 4.680 -15.924 1.00 94.88 143 VAL A N 1
ATOM 1032 C CA . VAL A 1 143 ? 18.814 3.895 -16.135 1.00 94.88 143 VAL A CA 1
ATOM 1033 C C . VAL A 1 143 ? 19.496 4.385 -17.401 1.00 94.88 143 VAL A C 1
ATOM 1035 O O . VAL A 1 143 ? 18.877 4.433 -18.460 1.00 94.88 143 VAL A O 1
ATOM 1038 N N . THR A 1 144 ? 20.781 4.713 -17.302 1.00 94.06 144 THR A N 1
ATOM 1039 C CA . THR A 1 144 ? 21.635 5.064 -18.442 1.00 94.06 144 THR A CA 1
ATOM 1040 C C . THR A 1 144 ? 22.601 3.921 -18.718 1.00 94.06 144 THR A C 1
ATOM 1042 O O . THR A 1 144 ? 23.314 3.480 -17.818 1.00 94.06 144 THR A O 1
ATOM 1045 N N . GLY A 1 145 ? 22.605 3.417 -19.951 1.00 92.31 145 GLY A N 1
ATOM 1046 C CA . GLY A 1 145 ? 23.494 2.344 -20.387 1.00 92.31 145 GLY A CA 1
ATOM 1047 C C . GLY A 1 145 ? 24.863 2.830 -20.892 1.00 92.31 145 GLY A C 1
ATOM 1048 O O . GLY A 1 145 ? 25.094 4.034 -21.025 1.00 92.31 145 GLY A O 1
ATOM 1049 N N . PRO A 1 146 ? 25.756 1.899 -21.281 1.00 87.06 146 PRO A N 1
ATOM 1050 C CA . PRO A 1 146 ? 27.151 2.198 -21.636 1.00 87.06 146 PRO A CA 1
ATOM 1051 C C . PRO A 1 146 ? 27.331 3.115 -22.854 1.00 87.06 146 PRO A C 1
ATOM 1053 O O . PRO A 1 146 ? 28.380 3.728 -23.025 1.00 87.06 146 PRO A O 1
ATOM 1056 N N . LEU A 1 147 ? 26.316 3.189 -23.717 1.00 86.12 147 LEU A N 1
ATOM 1057 C CA . LEU A 1 147 ? 26.304 4.014 -24.929 1.00 86.12 147 LEU A CA 1
ATOM 1058 C C . LEU A 1 147 ? 25.638 5.385 -24.706 1.00 86.12 147 LEU A C 1
ATOM 1060 O O . LEU A 1 147 ? 25.411 6.118 -25.663 1.00 86.12 147 LEU A O 1
ATOM 1064 N N . GLY A 1 148 ? 25.288 5.723 -23.459 1.00 85.44 148 GLY A N 1
ATOM 1065 C CA . GLY A 1 148 ? 24.605 6.971 -23.105 1.00 85.44 148 GLY A CA 1
ATOM 1066 C C . GLY A 1 148 ? 23.092 6.966 -23.351 1.00 85.44 148 GLY A C 1
ATOM 1067 O O . GLY A 1 148 ? 22.432 7.973 -23.111 1.00 85.44 148 GLY A O 1
ATOM 1068 N N . THR A 1 149 ? 22.520 5.851 -23.812 1.00 89.62 149 THR A N 1
ATOM 1069 C CA . THR A 1 149 ? 21.067 5.685 -23.953 1.00 89.62 149 THR A CA 1
ATOM 1070 C C . THR A 1 149 ? 20.413 5.587 -22.578 1.00 89.62 149 THR A C 1
ATOM 1072 O O . THR A 1 149 ? 20.870 4.805 -21.744 1.00 89.62 149 THR A O 1
ATOM 1075 N N . ALA A 1 150 ? 19.339 6.346 -22.356 1.00 91.88 150 ALA A N 1
ATOM 1076 C CA . ALA A 1 150 ? 18.573 6.320 -21.115 1.00 91.88 150 ALA A CA 1
ATOM 1077 C C . ALA A 1 150 ? 17.193 5.682 -21.317 1.00 91.88 150 ALA A C 1
ATOM 1079 O O . ALA A 1 150 ? 16.551 5.874 -22.350 1.00 91.88 150 ALA A O 1
ATOM 1080 N N . SER A 1 151 ? 16.729 4.954 -20.308 1.00 93.75 151 SER A N 1
ATOM 1081 C CA . SER A 1 151 ? 15.374 4.417 -20.223 1.00 93.75 151 SER A CA 1
ATOM 1082 C C . SER A 1 151 ? 14.820 4.688 -18.836 1.00 93.75 151 SER A C 1
ATOM 1084 O O . SER A 1 151 ? 15.549 4.573 -17.850 1.00 93.75 151 SER A O 1
ATOM 1086 N N . SER A 1 152 ? 13.550 5.072 -18.757 1.00 93.62 152 SER A N 1
ATOM 1087 C CA . SER A 1 152 ? 12.918 5.444 -17.501 1.00 93.62 152 SER A CA 1
ATOM 1088 C C . SER A 1 152 ? 11.619 4.695 -17.254 1.00 93.62 152 SER A C 1
ATOM 1090 O O . SER A 1 152 ? 10.919 4.280 -18.177 1.00 93.62 152 SER A O 1
ATOM 1092 N N . ILE A 1 153 ? 11.301 4.540 -15.974 1.00 91.56 153 ILE A N 1
ATOM 1093 C CA . ILE A 1 153 ? 10.039 4.000 -15.486 1.00 91.56 153 ILE A CA 1
ATOM 1094 C C . ILE A 1 153 ? 9.554 4.847 -14.316 1.00 91.56 153 ILE A C 1
ATOM 1096 O O . ILE A 1 153 ? 10.355 5.338 -13.521 1.00 91.56 153 ILE A O 1
ATOM 1100 N N . SER A 1 154 ? 8.241 5.010 -14.205 1.00 91.81 154 SER A N 1
ATOM 1101 C CA . SER A 1 154 ? 7.617 5.610 -13.030 1.00 91.81 154 SER A CA 1
ATOM 1102 C C . SER A 1 154 ? 6.997 4.524 -12.169 1.00 91.81 154 SER A C 1
ATOM 1104 O O . SER A 1 154 ? 6.331 3.626 -12.683 1.00 91.81 154 SER A O 1
ATOM 1106 N N . LEU A 1 155 ? 7.209 4.609 -10.862 1.00 89.12 155 LEU A N 1
ATOM 1107 C CA . LEU A 1 155 ? 6.702 3.639 -9.900 1.00 89.12 155 LEU A CA 1
ATOM 1108 C C . LEU A 1 155 ? 6.229 4.349 -8.633 1.00 89.12 155 LEU A C 1
ATOM 1110 O O . LEU A 1 155 ? 6.771 5.387 -8.254 1.00 89.12 155 LEU A O 1
ATOM 1114 N N . ALA A 1 156 ? 5.179 3.821 -8.012 1.00 86.75 156 ALA A N 1
ATOM 1115 C CA . ALA A 1 156 ? 4.623 4.401 -6.800 1.00 86.75 156 ALA A CA 1
ATOM 1116 C C . ALA A 1 156 ? 5.358 3.849 -5.577 1.00 86.75 156 ALA A C 1
ATOM 1118 O O . ALA A 1 156 ? 5.436 2.635 -5.396 1.00 86.75 156 ALA A O 1
ATOM 1119 N N . VAL A 1 157 ? 5.849 4.751 -4.735 1.00 85.31 157 VAL A N 1
ATOM 1120 C CA . VAL A 1 157 ? 6.345 4.459 -3.396 1.00 85.31 157 VAL A CA 1
ATOM 1121 C C . VAL A 1 157 ? 5.420 5.094 -2.367 1.00 85.31 157 VAL A C 1
ATOM 1123 O O . VAL A 1 157 ? 4.854 6.165 -2.555 1.00 85.31 157 VAL A O 1
ATOM 1126 N N . ASN A 1 158 ? 5.254 4.412 -1.259 1.00 82.38 158 ASN A N 1
ATOM 1127 C CA . ASN A 1 158 ? 4.513 4.816 -0.086 1.00 82.38 158 ASN A CA 1
ATOM 1128 C C . ASN A 1 158 ? 5.421 4.627 1.125 1.00 82.38 158 ASN A C 1
ATOM 1130 O O . ASN A 1 158 ? 6.353 3.817 1.102 1.00 82.38 158 ASN A O 1
ATOM 1134 N N . ASP A 1 159 ? 5.140 5.384 2.166 1.00 73.94 159 ASP A N 1
ATOM 1135 C CA . ASP A 1 159 ? 5.731 5.123 3.459 1.00 73.94 159 ASP A CA 1
ATOM 1136 C C . ASP A 1 159 ? 5.172 3.782 3.968 1.00 73.94 159 ASP A C 1
ATOM 1138 O O . ASP A 1 159 ? 3.962 3.645 4.100 1.00 73.94 159 ASP A O 1
ATOM 1142 N N . LEU A 1 160 ? 5.996 2.762 4.231 1.00 60.12 160 LEU A N 1
ATOM 1143 C CA . LEU A 1 160 ? 5.489 1.565 4.931 1.00 60.12 160 LEU A CA 1
ATOM 1144 C C . LEU A 1 160 ? 5.280 1.831 6.423 1.00 60.12 160 LEU A C 1
ATOM 1146 O O . LEU A 1 160 ? 4.591 1.061 7.085 1.00 60.12 160 LEU A O 1
ATOM 1150 N N . SER A 1 161 ? 5.820 2.944 6.928 1.00 51.03 161 SER A N 1
ATOM 1151 C CA . SER A 1 161 ? 5.364 3.585 8.157 1.00 51.03 161 SER A CA 1
ATOM 1152 C C . SER A 1 161 ? 4.259 4.620 7.916 1.00 51.03 161 SER A C 1
ATOM 1154 O O . SER A 1 161 ? 3.962 5.393 8.824 1.00 51.03 161 SER A O 1
ATOM 1156 N N . PHE A 1 162 ? 3.582 4.594 6.750 1.00 42.62 162 PHE A N 1
ATOM 1157 C CA . PHE A 1 162 ? 2.27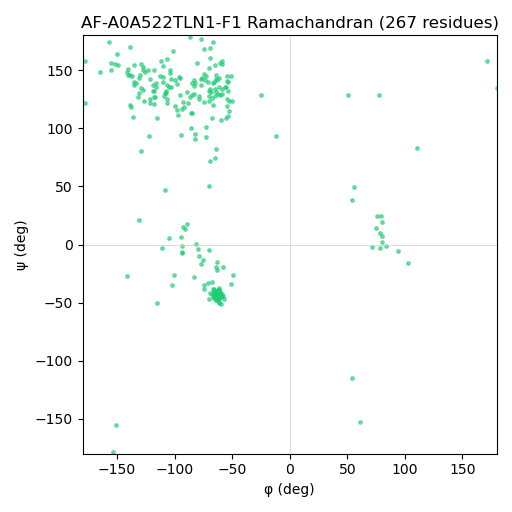4 5.229 6.564 1.00 42.62 162 PHE A CA 1
ATOM 1158 C C . PHE A 1 162 ? 1.267 4.509 7.458 1.00 42.62 162 PHE A C 1
ATOM 1160 O O . PHE A 1 162 ? 0.400 3.787 6.986 1.00 42.62 162 PHE A O 1
ATOM 1167 N N . SER A 1 163 ? 1.335 4.760 8.759 1.00 43.09 163 SER A N 1
ATOM 1168 C CA . SER A 1 163 ? 0.132 5.125 9.469 1.00 43.09 163 SER A CA 1
ATOM 1169 C C . SER A 1 163 ? -0.337 6.396 8.775 1.00 43.09 163 SER A C 1
ATOM 1171 O O . SER A 1 163 ? 0.298 7.445 8.910 1.00 43.09 163 SER A O 1
ATOM 1173 N N . SER A 1 164 ? -1.411 6.332 7.984 1.00 43.03 164 SER A N 1
ATOM 1174 C CA . SER A 1 164 ? -2.129 7.569 7.709 1.00 43.03 164 SER A CA 1
ATOM 1175 C C . SER A 1 164 ? -2.407 8.157 9.081 1.00 43.03 164 SER A C 1
ATOM 1177 O O . SER A 1 164 ? -3.129 7.548 9.866 1.00 43.03 164 SER A O 1
ATOM 1179 N N . SER A 1 165 ? -1.825 9.308 9.400 1.00 44.12 165 SER A N 1
ATOM 1180 C CA . SER A 1 165 ? -2.205 10.088 10.568 1.00 44.12 165 SER A CA 1
ATOM 1181 C C . SER A 1 165 ? -3.592 10.695 10.343 1.00 44.12 165 SER A C 1
ATOM 1183 O O . SER A 1 165 ? -3.816 11.885 10.538 1.00 44.12 165 SER A O 1
ATOM 1185 N N . ALA A 1 166 ? -4.553 9.876 9.946 1.00 51.91 166 ALA A N 1
ATOM 1186 C CA . ALA A 1 166 ? -5.830 9.9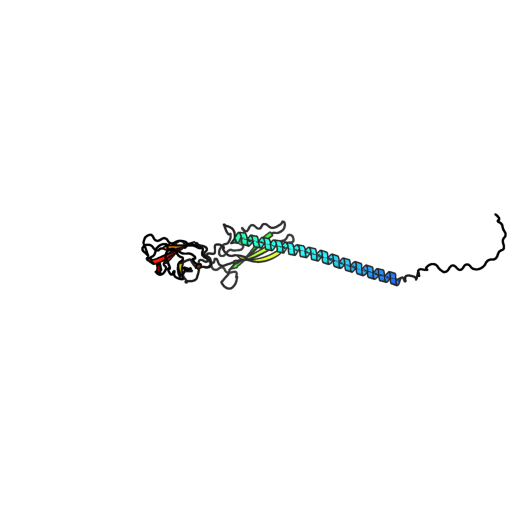17 10.596 1.00 51.91 166 ALA A CA 1
ATOM 1187 C C . ALA A 1 166 ? -5.492 9.478 12.033 1.00 51.91 166 ALA A C 1
ATOM 1189 O O . ALA A 1 166 ? -5.435 8.286 12.312 1.00 51.91 166 ALA A O 1
ATOM 1190 N N . SER A 1 167 ? -5.014 10.417 12.873 1.00 67.94 167 SER A N 1
ATOM 1191 C CA . SER A 1 167 ? -4.476 10.060 14.188 1.00 67.94 167 SER A CA 1
ATOM 1192 C C . SER A 1 167 ? -5.535 9.229 14.880 1.00 67.94 167 SER A C 1
ATOM 1194 O O . SER A 1 167 ? -6.673 9.698 14.976 1.00 67.94 167 SER A O 1
ATOM 1196 N N . GLU A 1 168 ? -5.172 8.022 15.293 1.00 75.06 168 GLU A N 1
ATOM 1197 C CA . GLU A 1 168 ? -6.086 7.116 15.969 1.00 75.06 168 GLU A CA 1
ATOM 1198 C C . GLU A 1 168 ? -6.680 7.885 17.144 1.00 75.06 168 GLU A C 1
ATOM 1200 O O . GLU A 1 168 ? -5.978 8.310 18.066 1.00 75.06 168 GLU A O 1
ATOM 1205 N N . ALA A 1 169 ? -7.964 8.192 17.030 1.00 85.81 169 ALA A N 1
ATOM 1206 C CA . ALA A 1 169 ? -8.635 9.086 17.955 1.00 85.81 169 ALA A CA 1
ATOM 1207 C C . ALA A 1 169 ? -9.461 8.274 18.941 1.00 85.81 169 ALA A C 1
ATOM 1209 O O . ALA A 1 169 ? -9.585 8.651 20.107 1.00 85.81 169 ALA A O 1
ATOM 1210 N N . GLN A 1 170 ? -10.023 7.159 18.470 1.00 89.88 170 GLN A N 1
ATOM 1211 C CA . GLN A 1 170 ? -10.904 6.325 19.264 1.00 89.88 170 GLN A CA 1
ATOM 1212 C C . GLN A 1 170 ? -10.936 4.875 18.782 1.00 89.88 170 GLN A C 1
ATOM 1214 O O . GLN A 1 170 ? -10.701 4.562 17.617 1.00 89.88 170 GLN A O 1
ATOM 1219 N N . LEU A 1 171 ? -11.293 3.999 19.717 1.00 94.44 171 LEU A N 1
ATOM 1220 C CA . LEU A 1 171 ? -11.750 2.646 19.433 1.00 94.44 171 LEU A CA 1
ATOM 1221 C C . LEU A 1 171 ? -13.278 2.635 19.509 1.00 94.44 171 LEU A C 1
ATOM 1223 O O . LEU A 1 171 ? -13.861 3.254 20.401 1.00 94.44 171 LEU A O 1
ATOM 1227 N N . VAL A 1 172 ? -13.933 1.900 18.617 1.00 96.00 172 VAL A N 1
ATOM 1228 C CA . VAL A 1 172 ? -15.395 1.772 18.609 1.00 96.00 172 VAL A CA 1
ATOM 1229 C C . VAL A 1 172 ? -15.787 0.310 18.484 1.00 96.00 172 VAL A C 1
ATOM 1231 O O . VAL A 1 172 ? -15.374 -0.380 17.558 1.00 96.00 172 VAL A O 1
ATOM 1234 N N . PHE A 1 173 ? -16.627 -0.176 19.400 1.00 97.31 173 PHE A N 1
ATOM 1235 C CA . PHE A 1 173 ? -17.276 -1.478 19.240 1.00 97.31 173 PHE A CA 1
ATOM 1236 C C . PHE A 1 173 ? -18.367 -1.378 18.168 1.00 97.31 173 PHE A C 1
ATOM 1238 O O . PHE A 1 173 ? -19.472 -0.906 18.445 1.00 97.31 173 PHE A O 1
ATOM 1245 N N . THR A 1 174 ? -18.065 -1.840 16.957 1.00 96.25 174 THR A N 1
ATOM 1246 C CA . THR A 1 174 ? -19.009 -1.883 15.829 1.00 96.25 174 THR A CA 1
ATOM 1247 C C . THR A 1 174 ? -19.904 -3.117 15.870 1.00 96.25 174 THR A C 1
ATOM 1249 O O . THR A 1 174 ? -21.057 -3.057 15.446 1.00 96.25 174 THR A O 1
ATOM 1252 N N . ILE A 1 175 ? -19.421 -4.212 16.466 1.00 97.44 175 ILE A N 1
ATOM 1253 C CA . ILE A 1 175 ? -20.250 -5.351 16.872 1.00 97.44 175 ILE A CA 1
ATOM 1254 C C . ILE A 1 175 ? -20.078 -5.553 18.372 1.00 97.44 175 ILE A C 1
ATOM 1256 O O . ILE A 1 175 ? -18.969 -5.760 18.869 1.00 97.44 175 ILE A O 1
ATOM 1260 N N . GLN A 1 176 ? -21.194 -5.485 19.096 1.00 97.56 176 GLN A N 1
ATOM 1261 C CA . GLN A 1 176 ? -21.215 -5.671 20.542 1.00 97.56 176 GLN A CA 1
ATOM 1262 C C . GLN A 1 176 ? -21.105 -7.160 20.904 1.00 97.56 176 GLN A C 1
ATOM 1264 O O . GLN A 1 176 ? -21.702 -7.998 20.219 1.00 97.56 176 GLN A O 1
ATOM 1269 N N . PRO A 1 177 ? -20.386 -7.505 21.987 1.00 97.19 177 PRO A N 1
ATOM 1270 C CA . PRO A 1 177 ? -20.370 -8.866 22.492 1.00 97.19 177 PRO A CA 1
ATOM 1271 C C . PRO A 1 177 ? -21.758 -9.252 23.011 1.00 97.19 177 PRO A C 1
ATOM 1273 O O . PRO A 1 177 ? -22.432 -8.471 23.686 1.00 97.19 177 PRO A O 1
ATOM 1276 N N . VAL A 1 178 ? -22.167 -10.486 22.736 1.00 97.25 178 VAL A N 1
ATOM 1277 C CA . VAL A 1 178 ? -23.352 -11.097 23.349 1.00 97.25 178 VAL A CA 1
ATOM 1278 C C . VAL A 1 178 ? -22.889 -12.350 24.061 1.00 97.25 178 VAL A C 1
ATOM 1280 O O . VAL A 1 178 ? -22.238 -13.201 23.458 1.00 97.25 178 VAL A O 1
ATOM 1283 N N . GLY A 1 179 ? -23.199 -12.449 25.350 1.00 93.50 179 GLY A N 1
ATOM 1284 C CA . GLY A 1 179 ? -22.779 -13.586 26.157 1.00 93.50 179 GLY A CA 1
ATOM 1285 C C . GLY A 1 179 ? -23.441 -14.900 25.753 1.00 93.50 179 GLY A C 1
ATOM 1286 O O . GLY A 1 179 ? -24.311 -14.960 24.887 1.00 93.50 179 GLY A O 1
ATOM 1287 N N . GLY A 1 180 ? -22.985 -15.969 26.387 1.00 93.25 180 GLY A N 1
ATOM 1288 C CA . GLY A 1 180 ? -23.463 -17.330 26.188 1.00 93.25 180 GLY A CA 1
ATOM 1289 C C . GLY A 1 180 ? -23.282 -18.125 27.473 1.00 93.25 180 GLY A C 1
ATOM 1290 O O . GLY A 1 180 ? -23.210 -17.540 28.555 1.00 93.25 180 GLY A O 1
ATOM 1291 N N . ALA A 1 181 ? -23.174 -19.446 27.360 1.00 95.25 181 ALA A N 1
ATOM 1292 C CA . ALA A 1 181 ? -22.813 -20.272 28.503 1.00 95.25 181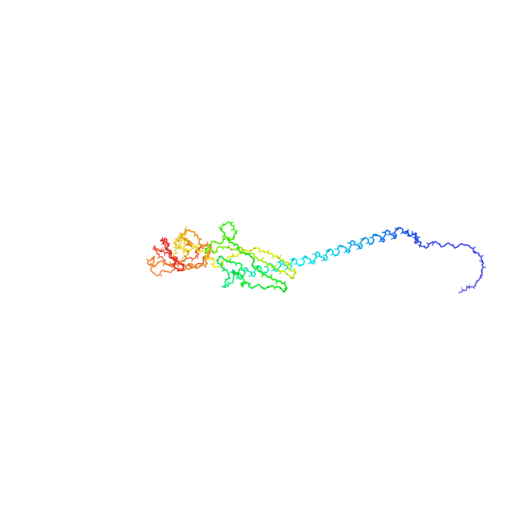 ALA A CA 1
ATOM 1293 C C . ALA A 1 181 ? -21.365 -19.984 28.941 1.00 95.25 181 ALA A C 1
ATOM 1295 O O . ALA A 1 181 ? -20.471 -19.838 28.101 1.00 95.25 181 ALA A O 1
ATOM 1296 N N . HIS A 1 182 ? -21.117 -19.922 30.245 1.00 93.88 182 HIS A N 1
ATOM 1297 C CA . HIS A 1 182 ? -19.765 -19.800 30.786 1.00 93.88 182 HIS A CA 1
ATOM 1298 C C . HIS A 1 182 ? -18.845 -20.921 30.268 1.00 93.88 182 HIS A C 1
ATOM 1300 O O . HIS A 1 182 ? -19.262 -22.051 30.013 1.00 93.88 182 HIS A O 1
ATOM 1306 N N . GLY A 1 183 ? -17.575 -20.591 30.049 1.00 93.38 183 GLY A N 1
ATOM 1307 C CA . GLY A 1 183 ? -16.577 -21.486 29.465 1.00 93.38 183 GLY A CA 1
ATOM 1308 C C . GLY A 1 183 ? -16.759 -21.765 27.967 1.00 93.38 183 GLY A C 1
ATOM 1309 O O . GLY A 1 183 ? -15.923 -22.453 27.384 1.00 93.38 183 GLY A O 1
ATOM 1310 N N . THR A 1 184 ? -17.801 -21.226 27.325 1.00 94.62 184 THR A N 1
ATOM 1311 C CA . THR A 1 184 ? -18.027 -21.350 25.876 1.00 94.62 184 THR A CA 1
ATOM 1312 C C . THR A 1 184 ? -17.737 -20.034 25.149 1.00 94.62 184 THR A C 1
ATOM 1314 O O . THR A 1 184 ? -17.707 -18.977 25.791 1.00 94.62 184 THR A O 1
ATOM 1317 N N . PRO A 1 185 ? -17.480 -20.067 23.824 1.00 95.69 185 PRO A N 1
ATOM 1318 C CA . PRO A 1 185 ? -17.380 -18.851 23.027 1.00 95.69 185 PRO A CA 1
ATOM 1319 C C . PRO A 1 185 ? -18.616 -17.965 23.188 1.00 95.69 185 PRO A C 1
ATOM 1321 O O . PRO A 1 185 ? -19.739 -18.472 23.228 1.00 95.69 185 PRO A O 1
ATOM 1324 N N . LEU A 1 186 ? -18.409 -16.649 23.264 1.00 96.12 186 LEU A N 1
ATOM 1325 C CA . LEU A 1 186 ? -19.507 -15.684 23.284 1.00 96.12 186 LEU A CA 1
ATOM 1326 C C . LEU A 1 186 ? -20.411 -15.909 22.060 1.00 96.12 186 LEU A C 1
ATOM 1328 O O . LEU A 1 186 ? -19.930 -16.179 20.957 1.00 96.12 186 LEU A O 1
ATOM 1332 N N . ALA A 1 187 ? -21.726 -15.794 22.254 1.00 96.25 187 ALA A N 1
ATOM 1333 C CA . ALA A 1 187 ? -22.705 -16.049 21.199 1.00 96.25 187 ALA A CA 1
ATOM 1334 C C . ALA A 1 187 ? -22.545 -15.072 20.025 1.00 96.25 187 ALA A C 1
ATOM 1336 O O . ALA A 1 187 ? -22.620 -15.480 18.866 1.00 96.25 187 ALA A O 1
ATOM 1337 N N . THR A 1 188 ? -22.265 -13.803 20.332 1.00 96.81 188 THR A N 1
ATOM 1338 C CA . THR A 1 188 ? -21.789 -12.825 19.350 1.00 96.81 188 THR A CA 1
ATOM 1339 C C . THR A 1 188 ? -20.407 -12.370 19.764 1.00 96.81 188 THR A C 1
ATOM 1341 O O . THR A 1 188 ? -20.213 -11.820 20.851 1.00 96.81 188 THR A O 1
ATOM 1344 N N . GLN A 1 189 ? -19.453 -12.583 18.871 1.00 96.25 189 GLN A N 1
ATOM 1345 C CA . GLN A 1 189 ? -18.092 -12.129 19.051 1.00 96.25 189 GLN A CA 1
ATOM 1346 C C . GLN A 1 189 ? -17.977 -10.625 18.764 1.00 96.25 189 GLN A C 1
ATOM 1348 O O . GLN A 1 189 ? -18.549 -10.149 17.780 1.00 96.25 189 GLN A O 1
ATOM 1353 N N . PRO A 1 190 ? -17.242 -9.866 19.592 1.00 96.69 190 PRO A N 1
ATOM 1354 C CA . PRO A 1 190 ? -17.106 -8.436 19.386 1.00 96.69 190 PRO A CA 1
ATOM 1355 C C . PRO A 1 190 ? -16.259 -8.121 18.150 1.00 96.69 190 PRO A C 1
ATOM 1357 O O . PRO A 1 190 ? -15.359 -8.872 17.771 1.00 96.69 190 PRO A O 1
ATOM 1360 N N . THR A 1 191 ? -16.533 -6.971 17.546 1.00 96.50 191 THR A N 1
ATOM 1361 C CA . THR A 1 191 ? -15.685 -6.355 16.520 1.00 96.50 191 THR A CA 1
ATOM 1362 C C . THR A 1 191 ? -15.408 -4.924 16.937 1.00 96.50 191 THR A C 1
ATOM 1364 O O . THR A 1 191 ? -16.327 -4.214 17.354 1.00 96.50 191 THR A O 1
ATOM 1367 N N . VAL A 1 192 ? -14.142 -4.529 16.864 1.00 96.06 192 VAL A N 1
ATOM 1368 C CA . VAL A 1 192 ? -13.675 -3.191 17.223 1.00 96.06 192 VAL A CA 1
ATOM 1369 C C . VAL A 1 192 ? -13.075 -2.544 15.988 1.00 96.06 192 VAL A C 1
ATOM 1371 O O . VAL A 1 192 ? -12.274 -3.165 15.299 1.00 96.06 192 VAL A O 1
ATOM 1374 N N . THR A 1 193 ? -13.458 -1.307 15.715 1.00 92.44 193 THR A N 1
ATOM 1375 C CA . THR A 1 193 ? -12.890 -0.487 14.648 1.00 92.44 193 THR A CA 1
ATOM 1376 C C . THR A 1 193 ? -12.010 0.585 15.273 1.00 92.44 193 THR A C 1
ATOM 1378 O O . THR A 1 193 ? -12.380 1.180 16.289 1.00 92.44 193 THR A O 1
ATOM 1381 N N . ILE A 1 194 ? -10.843 0.811 14.679 1.00 90.06 194 ILE A N 1
ATOM 1382 C CA . ILE A 1 194 ? -9.947 1.910 15.037 1.00 90.06 194 ILE A CA 1
ATOM 1383 C C . ILE A 1 194 ? -10.308 3.077 14.132 1.00 90.06 194 ILE A C 1
ATOM 1385 O O . ILE A 1 194 ? -10.223 2.945 12.913 1.00 90.06 194 ILE A O 1
ATOM 1389 N N . GLU A 1 195 ? -10.741 4.194 14.707 1.00 88.06 195 GLU A N 1
ATOM 1390 C CA . GLU A 1 195 ? -11.227 5.339 13.942 1.00 88.06 195 GLU A CA 1
ATOM 1391 C C . GLU A 1 195 ? -10.375 6.591 14.157 1.00 88.06 195 GLU A C 1
ATOM 1393 O O . GLU A 1 195 ? -9.805 6.834 15.228 1.00 88.06 195 GLU A O 1
ATOM 1398 N N . ASP A 1 196 ? -10.329 7.416 13.118 1.00 84.31 196 ASP A N 1
ATOM 1399 C CA . ASP A 1 196 ? -9.789 8.765 13.174 1.00 84.31 196 ASP A CA 1
ATOM 1400 C C . ASP A 1 196 ? -10.764 9.754 13.839 1.00 84.31 196 ASP A C 1
ATOM 1402 O O . ASP A 1 196 ? -11.900 9.427 14.187 1.00 84.31 196 ASP A O 1
ATOM 1406 N N . ALA A 1 197 ? -10.337 11.009 14.005 1.00 78.75 197 ALA A N 1
ATOM 1407 C CA . ALA A 1 197 ? -11.175 12.057 14.598 1.00 78.75 197 ALA A CA 1
ATOM 1408 C C . ALA A 1 197 ? -12.441 12.392 13.775 1.00 78.75 197 ALA A C 1
ATOM 1410 O O . ALA A 1 197 ? -13.335 13.075 14.275 1.00 78.75 197 ALA A O 1
ATOM 1411 N N . GLY A 1 198 ? -12.506 11.953 12.515 1.00 76.62 198 GLY A N 1
ATOM 1412 C CA . GLY A 1 198 ? -13.657 12.083 11.626 1.00 76.62 198 GLY A CA 1
ATOM 1413 C C . GLY A 1 198 ? -14.588 10.865 11.628 1.00 76.62 198 GLY A C 1
ATOM 1414 O O . GLY A 1 198 ? -15.603 10.911 10.934 1.00 76.62 198 GLY A O 1
ATOM 1415 N N . GLY A 1 199 ? -14.276 9.810 12.391 1.00 79.75 199 GLY A N 1
ATOM 1416 C CA . GLY A 1 199 ? -15.048 8.566 12.441 1.00 79.75 199 GLY A CA 1
ATOM 1417 C C . GLY A 1 199 ? -14.782 7.608 11.275 1.00 79.75 199 GLY A C 1
ATOM 1418 O O . GLY A 1 199 ? -15.616 6.750 10.991 1.00 79.75 199 GLY A O 1
ATOM 1419 N N . ASN A 1 200 ? -13.663 7.754 10.558 1.00 79.62 200 ASN A N 1
ATOM 1420 C CA . ASN A 1 200 ? -13.284 6.833 9.483 1.00 79.62 200 ASN A CA 1
ATOM 1421 C C . ASN A 1 200 ? -12.323 5.755 10.002 1.00 79.62 200 ASN A C 1
ATOM 1423 O O . ASN A 1 200 ? -11.443 6.080 10.802 1.00 79.62 200 ASN A O 1
ATOM 1427 N N . PRO A 1 201 ? -12.420 4.502 9.518 1.00 81.94 201 PRO A N 1
ATOM 1428 C CA . PRO A 1 201 ? -11.507 3.437 9.915 1.00 81.94 201 PRO A CA 1
ATOM 1429 C C . PRO A 1 201 ? -10.066 3.724 9.467 1.00 81.94 201 PRO A C 1
ATOM 1431 O O . PRO A 1 201 ? -9.816 4.067 8.308 1.00 81.94 201 PRO A O 1
ATOM 1434 N N . VAL A 1 202 ? -9.109 3.530 10.374 1.00 81.50 202 VAL A N 1
ATOM 1435 C CA . VAL A 1 202 ? -7.672 3.701 10.124 1.00 81.50 202 VAL A CA 1
ATOM 1436 C C . VAL A 1 202 ? -7.123 2.435 9.469 1.00 81.50 202 VAL A C 1
ATOM 1438 O O . VAL A 1 202 ? -6.701 1.512 10.144 1.00 81.50 202 VAL A O 1
ATOM 1441 N N . LEU A 1 203 ? -7.120 2.376 8.135 1.00 76.50 203 LEU A N 1
ATOM 1442 C CA . LEU A 1 203 ? -6.827 1.146 7.372 1.00 76.50 203 LEU A CA 1
ATOM 1443 C C . LEU A 1 203 ? -5.367 0.657 7.423 1.00 76.50 203 LEU A C 1
ATOM 1445 O O . LEU A 1 203 ? -5.038 -0.363 6.820 1.00 76.50 203 LEU A O 1
ATOM 1449 N N . THR A 1 204 ? -4.486 1.423 8.055 1.00 65.94 204 THR A N 1
ATOM 1450 C CA . THR A 1 204 ? -3.030 1.245 8.008 1.00 65.94 204 THR A CA 1
ATOM 1451 C C . THR A 1 204 ? -2.424 0.782 9.328 1.00 65.94 204 THR A C 1
ATOM 1453 O O . THR A 1 204 ? -1.209 0.622 9.420 1.00 65.94 204 THR A O 1
ATOM 1456 N N . ASN A 1 205 ? -3.237 0.654 10.374 1.00 66.31 205 ASN A N 1
ATOM 1457 C CA . ASN A 1 205 ? -2.768 0.180 11.663 1.00 66.31 205 ASN A CA 1
ATOM 1458 C C . ASN A 1 205 ? -2.478 -1.339 11.563 1.00 66.31 205 ASN A C 1
ATOM 1460 O O . ASN A 1 205 ? -3.089 -2.054 10.784 1.00 66.31 205 ASN A O 1
ATOM 1464 N N . ILE A 1 206 ? -1.460 -1.822 12.277 1.00 71.31 206 ILE A N 1
ATOM 1465 C CA . ILE A 1 206 ? -1.129 -3.260 12.388 1.00 71.31 206 ILE A CA 1
ATOM 1466 C C . ILE A 1 206 ? -0.919 -3.659 13.855 1.00 71.31 206 ILE A C 1
ATOM 1468 O O . ILE A 1 206 ? -0.205 -4.614 14.174 1.00 71.31 206 ILE A O 1
ATOM 1472 N N . SER A 1 207 ? -1.472 -2.863 14.767 1.00 76.12 207 SER A N 1
ATOM 1473 C CA . SER A 1 207 ? -1.374 -3.057 16.201 1.00 76.12 207 SER A CA 1
ATOM 1474 C C . SER A 1 207 ? -2.170 -4.292 16.633 1.00 76.12 207 SER A C 1
ATOM 1476 O O . SER A 1 207 ? -2.919 -4.924 15.879 1.00 76.12 207 SER A O 1
ATOM 1478 N N . THR A 1 208 ? -1.962 -4.682 17.885 1.00 83.31 208 THR A N 1
ATOM 1479 C CA . THR A 1 208 ? -2.727 -5.754 18.515 1.00 83.31 208 THR A CA 1
ATOM 1480 C C . THR A 1 208 ? -3.683 -5.139 19.515 1.00 83.31 208 THR A C 1
ATOM 1482 O O . THR A 1 208 ? -3.246 -4.506 20.475 1.00 83.31 208 THR A O 1
ATOM 1485 N N . VAL A 1 209 ? -4.977 -5.393 19.335 1.00 90.88 209 VAL A N 1
ATOM 1486 C CA . VAL A 1 209 ? -6.007 -4.935 20.265 1.00 90.88 209 VAL A CA 1
ATOM 1487 C C . VAL A 1 209 ? -6.315 -6.044 21.256 1.00 90.88 209 VAL A C 1
ATOM 1489 O O . VAL A 1 209 ? -6.588 -7.195 20.894 1.00 90.88 209 VAL A O 1
ATOM 1492 N N . ASN A 1 210 ? -6.272 -5.688 22.535 1.00 93.69 210 ASN A N 1
ATOM 1493 C CA . ASN A 1 210 ? -6.559 -6.600 23.627 1.00 93.69 210 ASN A CA 1
ATOM 1494 C C . ASN A 1 210 ? -7.906 -6.262 24.265 1.00 93.69 210 ASN A C 1
ATOM 1496 O O . ASN A 1 210 ? -8.147 -5.106 24.610 1.00 93.69 210 ASN A O 1
ATOM 1500 N N . LEU A 1 211 ? -8.756 -7.268 24.478 1.00 96.62 211 LEU A N 1
ATOM 1501 C CA . LEU A 1 211 ? -9.931 -7.116 25.331 1.00 96.62 211 LEU A CA 1
ATOM 1502 C C . LEU A 1 211 ? -9.631 -7.609 26.745 1.00 96.62 211 LEU A C 1
ATOM 1504 O O . LEU A 1 211 ? -8.954 -8.617 26.945 1.00 96.62 211 LEU A O 1
ATOM 1508 N N . ALA A 1 212 ? -10.200 -6.926 27.729 1.00 96.69 212 ALA A N 1
ATOM 1509 C CA . ALA A 1 212 ? -10.223 -7.356 29.120 1.00 96.69 212 ALA A CA 1
ATOM 1510 C C . ALA A 1 212 ? -11.623 -7.163 29.709 1.00 96.69 212 ALA A C 1
ATOM 1512 O O . ALA A 1 212 ? -12.373 -6.299 29.257 1.00 96.69 212 ALA A O 1
ATOM 1513 N N . ILE A 1 213 ? -11.975 -7.937 30.740 1.00 97.00 213 ILE A N 1
ATOM 1514 C CA . ILE A 1 213 ? -13.173 -7.644 31.538 1.00 97.00 213 ILE A CA 1
ATOM 1515 C C . ILE A 1 213 ? -12.950 -6.305 32.240 1.00 97.00 213 ILE A C 1
ATOM 1517 O O . ILE A 1 213 ? -11.931 -6.103 32.905 1.00 97.00 213 ILE A O 1
ATOM 1521 N N . THR A 1 214 ? -13.897 -5.382 32.090 1.00 96.81 214 THR A N 1
ATOM 1522 C CA . THR A 1 214 ? -13.827 -4.086 32.760 1.00 96.81 214 THR A CA 1
ATOM 1523 C C . THR A 1 214 ? -13.894 -4.286 34.272 1.00 96.81 214 THR A C 1
ATOM 1525 O O . THR A 1 214 ? -14.767 -4.993 34.785 1.00 96.81 214 THR A O 1
ATOM 1528 N N . SER A 1 215 ? -12.980 -3.646 35.001 1.00 93.19 215 SER A N 1
ATOM 1529 C CA . SER A 1 215 ? -12.916 -3.752 36.461 1.00 93.19 215 SER A CA 1
ATOM 1530 C C . SER A 1 215 ? -14.247 -3.370 37.119 1.00 93.19 215 SER A C 1
ATOM 1532 O O . SER A 1 215 ? -14.863 -2.368 36.759 1.00 93.19 215 SER A O 1
ATOM 1534 N N . GLY A 1 216 ? -14.682 -4.174 38.092 1.00 92.12 216 GLY A N 1
ATOM 1535 C CA . GLY A 1 216 ? -15.939 -3.967 38.816 1.00 92.12 216 GLY A CA 1
ATOM 1536 C C . GLY A 1 216 ? -17.198 -4.439 38.082 1.00 92.12 216 GLY A C 1
ATOM 1537 O O . GLY A 1 216 ? -18.295 -4.191 38.577 1.00 92.12 216 GLY A O 1
ATOM 1538 N N . THR A 1 217 ? -17.062 -5.117 36.939 1.00 94.94 217 THR A N 1
ATOM 1539 C CA . THR A 1 217 ? -18.191 -5.678 36.181 1.00 94.94 217 THR A CA 1
ATOM 1540 C C . THR A 1 217 ? -18.226 -7.202 36.233 1.00 94.94 217 THR A C 1
ATOM 1542 O O . THR A 1 217 ? -17.197 -7.852 36.422 1.00 94.94 217 THR A O 1
ATOM 1545 N N . GLY A 1 218 ? -19.425 -7.770 36.072 1.00 94.69 218 GLY A N 1
ATOM 1546 C CA . GLY A 1 218 ? -19.645 -9.212 36.141 1.00 94.69 218 GLY A CA 1
ATOM 1547 C C . GLY A 1 218 ? -19.275 -9.833 37.491 1.00 94.69 218 GLY A C 1
ATOM 1548 O O . GLY A 1 218 ? -19.337 -9.190 38.541 1.00 94.69 218 GLY A O 1
ATOM 1549 N N . THR A 1 219 ? -18.911 -11.114 37.463 1.00 95.31 219 THR A N 1
ATOM 1550 C CA . THR A 1 219 ? -18.520 -11.867 38.660 1.00 95.31 219 THR A CA 1
ATOM 1551 C C . THR A 1 219 ? -17.041 -11.648 38.976 1.00 95.31 219 THR A C 1
ATOM 1553 O O . THR A 1 219 ? -16.173 -11.817 38.119 1.00 95.31 219 THR A O 1
ATOM 1556 N N . GLY A 1 220 ? -16.740 -11.280 40.225 1.00 93.69 220 GLY A N 1
ATOM 1557 C CA . GLY A 1 220 ? -15.365 -11.080 40.682 1.00 93.69 220 GLY A CA 1
ATOM 1558 C C . GLY A 1 220 ? -14.532 -12.357 40.552 1.00 93.69 220 GLY A C 1
ATOM 1559 O O . GLY A 1 220 ? -14.935 -13.408 41.041 1.00 93.69 220 GLY A O 1
ATOM 1560 N N . GLY A 1 221 ? -13.366 -12.252 39.911 1.00 91.19 221 GLY A N 1
ATOM 1561 C CA . GLY A 1 221 ? -12.474 -13.388 39.643 1.00 91.19 221 GLY A CA 1
ATOM 1562 C C . GLY A 1 221 ? -12.656 -14.043 38.271 1.00 91.19 221 GLY A C 1
ATOM 1563 O O . GLY A 1 221 ? -11.840 -14.889 37.916 1.00 91.19 221 GLY A O 1
ATOM 1564 N N . ALA A 1 222 ? -13.652 -13.619 37.487 1.00 95.25 222 ALA A N 1
ATOM 1565 C CA . ALA A 1 222 ? -13.835 -14.095 36.122 1.00 95.25 222 ALA A CA 1
ATOM 1566 C C . ALA A 1 222 ? -12.635 -13.753 35.222 1.00 95.25 222 ALA A C 1
ATOM 1568 O O . ALA A 1 222 ? -12.037 -12.678 35.310 1.00 95.25 222 ALA A O 1
ATOM 1569 N N . VAL A 1 223 ? -12.318 -14.672 34.318 1.00 95.69 223 VAL A N 1
ATOM 1570 C CA . VAL A 1 223 ? -11.197 -14.640 33.382 1.00 95.69 223 VAL A CA 1
ATOM 1571 C C . VAL A 1 223 ? -11.730 -14.646 31.955 1.00 95.69 223 VAL A C 1
ATOM 1573 O O . VAL A 1 223 ? -12.486 -15.532 31.552 1.00 95.69 223 VAL A O 1
ATOM 1576 N N . LEU A 1 224 ? -11.281 -13.667 31.173 1.00 96.00 224 LEU A N 1
ATOM 1577 C CA . LEU A 1 224 ? -11.469 -13.628 29.728 1.00 96.00 224 LEU A CA 1
ATOM 1578 C C . LEU A 1 224 ? -10.303 -14.345 29.043 1.00 96.00 224 LEU A C 1
ATOM 1580 O O . LEU A 1 224 ? -9.146 -14.056 29.341 1.00 96.00 224 LEU A O 1
ATOM 1584 N N . SER A 1 225 ? -10.597 -15.251 28.115 1.00 94.25 225 SER A N 1
ATOM 1585 C CA . SER A 1 225 ? -9.589 -15.985 27.341 1.00 94.25 225 SER A CA 1
ATOM 1586 C C . SER A 1 225 ? -9.821 -15.832 25.838 1.00 94.25 225 SER A C 1
ATOM 1588 O O . SER A 1 225 ? -10.959 -15.708 25.392 1.00 94.25 225 SER A O 1
ATOM 1590 N N . GLY A 1 226 ? -8.740 -15.847 25.050 1.00 87.94 226 GLY A N 1
ATOM 1591 C CA . GLY A 1 226 ? -8.810 -15.851 23.580 1.00 87.94 226 GLY A CA 1
ATOM 1592 C C . GLY A 1 226 ? -9.186 -14.516 22.921 1.00 87.94 226 GLY A C 1
ATOM 1593 O O . GLY A 1 226 ? -9.518 -14.502 21.741 1.00 87.94 226 GLY A O 1
ATOM 1594 N N . CYS A 1 227 ? -9.135 -13.395 23.649 1.00 91.56 227 CYS A N 1
ATOM 1595 C CA . CYS A 1 227 ? -9.586 -12.082 23.162 1.00 91.56 227 CYS A CA 1
ATOM 1596 C C . CYS A 1 227 ? -8.457 -11.090 22.872 1.00 91.56 227 CYS A C 1
ATOM 1598 O O . CYS A 1 227 ? -8.521 -9.921 23.255 1.00 91.56 227 CYS A O 1
ATOM 1600 N N . THR A 1 228 ? -7.437 -11.561 22.169 1.00 91.75 228 THR A N 1
ATOM 1601 C CA . THR A 1 228 ? -6.345 -10.732 21.660 1.00 91.75 228 THR A CA 1
ATOM 1602 C C . THR A 1 228 ? -6.234 -11.008 20.170 1.00 91.75 228 THR A C 1
ATOM 1604 O O . THR A 1 228 ? -6.112 -12.169 19.780 1.00 91.75 228 THR A O 1
ATOM 1607 N N . GLN A 1 229 ? -6.336 -9.972 19.340 1.00 89.12 229 GLN A N 1
ATOM 1608 C CA . GLN A 1 229 ? -6.276 -10.105 17.884 1.00 89.12 229 GLN A CA 1
ATOM 1609 C C . GLN A 1 229 ? -5.509 -8.940 17.268 1.00 89.12 229 GLN A C 1
ATOM 1611 O O . GLN A 1 229 ? -5.528 -7.823 17.787 1.00 89.12 229 GLN A O 1
ATOM 1616 N N . SER A 1 230 ? -4.833 -9.221 16.159 1.00 83.38 230 SER A N 1
ATOM 1617 C CA . SER A 1 230 ? -4.216 -8.200 15.319 1.00 83.38 230 SER A CA 1
ATOM 1618 C C . SER A 1 230 ? -5.277 -7.487 14.489 1.00 83.38 230 SER A C 1
ATOM 1620 O O . SER A 1 230 ? -6.224 -8.116 14.009 1.00 83.38 230 SER A O 1
ATOM 1622 N N . GLU A 1 231 ? -5.097 -6.188 14.301 1.00 80.31 231 GLU A N 1
ATOM 1623 C CA . GLU A 1 231 ? -5.909 -5.405 13.379 1.00 80.31 231 GLU A CA 1
ATOM 1624 C C . GLU A 1 231 ? -5.718 -5.861 11.923 1.00 80.31 231 GLU A C 1
ATOM 1626 O 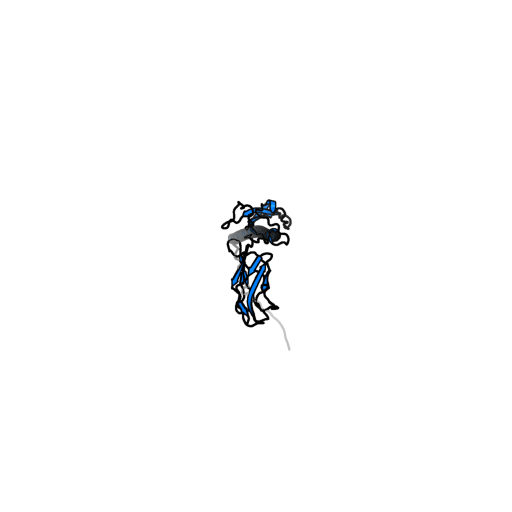O . GLU A 1 231 ? -4.638 -6.316 11.530 1.00 80.31 231 GLU A O 1
ATOM 1631 N N . SER A 1 232 ? -6.798 -5.791 11.132 1.00 81.25 232 SER A N 1
ATOM 1632 C CA . SER A 1 232 ? -6.708 -5.827 9.674 1.00 81.25 232 SER A CA 1
ATOM 1633 C C . SER A 1 232 ? -7.647 -4.806 9.019 1.00 81.25 232 SER A C 1
ATOM 1635 O O . SER A 1 232 ? -8.870 -4.915 9.120 1.00 81.25 232 SER A O 1
ATOM 1637 N N . GLN A 1 233 ? -7.076 -3.854 8.275 1.00 78.38 233 GLN A N 1
ATOM 1638 C CA . GLN A 1 233 ? -7.807 -2.833 7.507 1.00 78.38 233 GLN A CA 1
ATOM 1639 C C . GLN A 1 233 ? -8.776 -2.000 8.368 1.00 78.38 233 GLN A C 1
ATOM 1641 O O . GLN A 1 233 ? -9.949 -1.840 8.030 1.00 78.38 233 GLN A O 1
ATOM 1646 N N . GLY A 1 234 ? -8.305 -1.469 9.492 1.00 76.94 234 GLY A N 1
ATOM 1647 C CA . GLY A 1 234 ? -9.068 -0.628 10.419 1.00 76.94 234 GLY A CA 1
ATOM 1648 C C . GLY A 1 234 ? -10.002 -1.396 11.346 1.00 76.94 234 GLY A C 1
ATOM 1649 O O . GLY A 1 234 ? -10.679 -0.783 12.173 1.00 76.94 234 GLY A O 1
ATOM 1650 N N . VAL A 1 235 ? -10.087 -2.722 11.206 1.00 88.25 235 VAL A N 1
ATOM 1651 C CA . VAL A 1 235 ? -11.079 -3.556 11.886 1.00 88.25 235 VAL A CA 1
ATOM 1652 C C . VAL A 1 235 ? -10.409 -4.735 12.579 1.00 88.25 235 VAL A C 1
ATOM 1654 O O . VAL A 1 235 ? -9.598 -5.462 12.012 1.00 88.25 235 VAL A O 1
ATOM 1657 N N . VAL A 1 236 ? -10.816 -4.976 13.818 1.00 91.62 236 VAL A N 1
ATOM 1658 C CA . VAL A 1 236 ? -10.381 -6.097 14.645 1.00 91.62 236 VAL A CA 1
ATOM 1659 C C . VAL A 1 236 ? -11.585 -6.982 14.915 1.00 91.62 236 VAL A C 1
ATOM 1661 O O . VAL A 1 236 ? -12.488 -6.625 15.675 1.00 91.62 236 VAL A O 1
ATOM 1664 N N . THR A 1 237 ? -11.602 -8.159 14.295 1.00 93.50 237 THR A N 1
ATOM 1665 C CA . THR A 1 237 ? -12.649 -9.161 14.521 1.00 93.50 237 THR A CA 1
ATOM 1666 C C . THR A 1 237 ? -12.149 -10.195 15.517 1.00 93.50 237 THR A C 1
ATOM 1668 O O . THR A 1 237 ? -11.206 -10.931 15.234 1.00 93.50 237 THR A O 1
ATOM 1671 N N . PHE A 1 238 ? -12.785 -10.279 16.685 1.00 94.44 238 PHE A N 1
ATOM 1672 C CA . PHE A 1 238 ? -12.400 -11.252 17.702 1.00 94.44 238 PHE A CA 1
ATOM 1673 C C . PHE A 1 238 ? -13.037 -12.613 17.433 1.00 94.44 238 PHE A C 1
ATOM 1675 O O . PHE A 1 238 ? -14.210 -12.710 17.097 1.00 94.44 238 PHE A O 1
ATOM 1682 N N . THR A 1 239 ? -12.315 -13.704 17.670 1.00 93.19 239 THR A N 1
ATOM 1683 C CA . THR A 1 239 ? -12.854 -15.069 17.529 1.00 93.19 239 THR A CA 1
ATOM 1684 C C . THR A 1 239 ? -12.440 -15.935 18.707 1.00 93.19 239 THR A C 1
ATOM 1686 O O . THR A 1 239 ? -11.280 -15.897 19.104 1.00 93.19 239 THR A O 1
ATOM 1689 N N . GLY A 1 240 ? -13.365 -16.738 19.240 1.00 91.94 240 GLY A N 1
ATOM 1690 C CA . GLY A 1 240 ? -13.076 -17.665 20.339 1.00 91.94 240 GLY A CA 1
ATOM 1691 C C . GLY A 1 240 ? -12.936 -17.005 21.714 1.00 91.94 240 GLY A C 1
ATOM 1692 O O . GLY A 1 240 ? -12.292 -17.572 22.590 1.00 91.94 240 GLY A O 1
ATOM 1693 N N . CYS A 1 241 ? -13.540 -15.832 21.907 1.00 95.00 241 CYS A N 1
ATOM 1694 C CA . CYS A 1 241 ? -13.580 -15.175 23.209 1.00 95.00 241 CYS A CA 1
ATOM 1695 C C . CYS A 1 241 ? -14.429 -15.975 24.188 1.00 95.00 241 CYS A C 1
ATOM 1697 O O . CYS A 1 241 ? -15.592 -16.235 23.892 1.00 95.00 241 CYS A O 1
ATOM 1699 N N . THR A 1 242 ? -13.890 -16.319 25.355 1.00 96.69 242 THR A N 1
ATOM 1700 C CA . THR A 1 242 ? -14.630 -17.045 26.397 1.00 96.69 242 THR A CA 1
ATOM 1701 C C . THR A 1 242 ? -14.495 -16.357 27.749 1.00 96.69 242 THR A C 1
ATOM 1703 O O . THR A 1 242 ? -13.448 -15.797 28.070 1.00 96.69 242 THR A O 1
ATOM 1706 N N . ILE A 1 243 ? -15.558 -16.414 28.552 1.00 97.50 243 ILE A N 1
ATOM 1707 C CA . ILE A 1 243 ? -15.544 -16.033 29.969 1.00 97.50 243 ILE A CA 1
ATOM 1708 C C . ILE A 1 243 ? -15.883 -17.284 30.770 1.00 97.50 243 ILE A C 1
ATOM 1710 O O . ILE A 1 243 ? -16.877 -17.944 30.480 1.00 97.50 243 ILE A O 1
ATOM 1714 N N . ASN A 1 244 ? -15.048 -17.641 31.741 1.00 96.31 244 ASN A N 1
ATOM 1715 C CA . ASN A 1 244 ? -15.146 -18.905 32.482 1.00 96.31 244 ASN A CA 1
ATOM 1716 C C . ASN A 1 244 ? -16.247 -18.935 33.557 1.00 96.31 244 ASN A C 1
ATOM 1718 O O . ASN A 1 244 ? -16.604 -20.025 33.991 1.00 96.31 244 ASN A O 1
ATOM 1722 N N . ASP A 1 245 ? -16.774 -17.780 33.966 1.00 96.44 245 ASP A N 1
ATOM 1723 C CA . ASP A 1 245 ? -17.752 -17.668 35.050 1.00 96.44 245 ASP A CA 1
ATOM 1724 C C . ASP A 1 245 ? -19.058 -17.019 34.582 1.00 96.44 245 ASP A C 1
ATOM 1726 O O . ASP A 1 245 ? -19.066 -16.081 33.781 1.00 96.44 245 ASP A O 1
ATOM 1730 N N . ALA A 1 246 ? -20.176 -17.521 35.107 1.00 95.62 246 ALA A N 1
ATOM 1731 C CA . ALA A 1 246 ? -21.491 -16.934 34.892 1.00 95.62 246 ALA A CA 1
ATOM 1732 C C . ALA A 1 246 ? -21.649 -15.643 35.707 1.00 95.62 246 ALA A C 1
ATOM 1734 O O . ALA A 1 246 ? -21.132 -15.516 36.820 1.00 95.62 246 ALA A O 1
ATOM 1735 N N . GLY A 1 247 ? -22.397 -14.684 35.171 1.00 96.06 247 GLY A N 1
ATOM 1736 C CA . GLY A 1 247 ? -22.612 -13.382 35.789 1.00 96.06 247 GLY A CA 1
ATOM 1737 C C . GLY A 1 247 ? -23.336 -12.404 34.870 1.00 96.06 247 GLY A C 1
ATOM 1738 O O . GLY A 1 247 ? -23.338 -12.526 33.644 1.00 96.06 247 GLY A O 1
ATOM 1739 N N . THR A 1 248 ? -23.959 -11.400 35.476 1.00 96.25 248 THR A N 1
ATOM 1740 C CA . THR A 1 248 ? -24.684 -10.340 34.766 1.00 96.25 248 THR A CA 1
ATOM 1741 C C . THR A 1 248 ? -23.876 -9.053 34.739 1.00 96.25 248 THR A C 1
ATOM 1743 O O . THR A 1 248 ? -23.206 -8.720 35.716 1.00 96.25 248 THR A O 1
ATOM 1746 N N . GLY A 1 249 ? -24.019 -8.277 33.668 1.00 95.81 249 GLY A N 1
ATOM 1747 C CA . GLY A 1 249 ? -23.450 -6.935 33.593 1.00 95.81 249 GLY A CA 1
ATOM 1748 C C . GLY A 1 249 ? -21.959 -6.911 33.280 1.00 95.81 249 GLY A C 1
ATOM 1749 O O . GLY A 1 249 ? -21.304 -5.943 33.641 1.00 95.81 249 GLY A O 1
ATOM 1750 N N . TYR A 1 250 ? -21.422 -7.948 32.630 1.00 97.56 250 TYR A N 1
ATOM 1751 C CA . TYR A 1 250 ? -20.066 -7.914 32.086 1.00 97.56 250 TYR A CA 1
ATOM 1752 C C . TYR A 1 250 ? -19.950 -6.814 31.036 1.00 97.56 250 TYR A C 1
ATOM 1754 O O . TYR A 1 250 ? -20.804 -6.719 30.154 1.00 97.56 250 TYR A O 1
ATOM 1762 N N . THR A 1 251 ? -18.872 -6.038 31.081 1.00 97.81 251 THR A N 1
ATOM 1763 C CA . THR A 1 251 ? -18.431 -5.208 29.955 1.00 97.81 251 THR A CA 1
ATOM 1764 C C . THR A 1 251 ? -16.998 -5.574 29.593 1.00 97.81 251 THR A C 1
ATOM 1766 O O . THR A 1 251 ? -16.220 -6.012 30.445 1.00 97.81 251 THR A O 1
ATOM 1769 N N . LEU A 1 252 ? -16.649 -5.417 28.318 1.00 97.81 252 LEU A N 1
ATOM 1770 C CA . LEU A 1 252 ? -15.285 -5.586 27.833 1.00 97.81 252 LEU A CA 1
ATOM 1771 C C . LEU A 1 252 ? -14.669 -4.222 27.550 1.00 97.81 252 LEU A C 1
ATOM 1773 O O . LEU A 1 252 ? -15.293 -3.373 26.917 1.00 97.81 252 LEU A O 1
ATOM 1777 N N . THR A 1 253 ? -13.430 -4.034 27.982 1.00 97.81 253 THR A N 1
ATOM 1778 C CA . THR A 1 253 ? -12.603 -2.895 27.599 1.00 97.81 253 THR A CA 1
ATOM 1779 C C . THR A 1 253 ? -11.647 -3.334 26.501 1.00 97.81 253 THR A C 1
ATOM 1781 O O . THR A 1 253 ? -10.848 -4.240 26.723 1.00 97.81 253 THR A O 1
ATOM 1784 N N . ALA A 1 254 ? -11.743 -2.707 25.330 1.00 97.19 254 ALA A N 1
ATOM 1785 C CA . ALA A 1 254 ? -10.744 -2.810 24.277 1.00 97.19 254 ALA A CA 1
ATOM 1786 C C . ALA A 1 254 ? -9.613 -1.820 24.549 1.00 97.19 254 ALA A C 1
ATOM 1788 O O . ALA A 1 254 ? -9.888 -0.671 24.900 1.00 97.19 254 ALA A O 1
ATOM 1789 N N . THR A 1 255 ? -8.371 -2.257 24.369 1.00 93.88 255 THR A N 1
ATOM 1790 C CA . THR A 1 255 ? -7.175 -1.428 24.521 1.00 93.88 255 THR A CA 1
ATOM 1791 C C . THR A 1 255 ? -6.267 -1.591 23.312 1.00 93.88 255 THR A C 1
ATOM 1793 O O . THR A 1 255 ? -5.922 -2.718 22.951 1.00 93.88 255 THR A O 1
ATOM 1796 N N . ASP A 1 256 ? -5.848 -0.457 22.754 1.00 88.50 256 ASP A N 1
ATOM 1797 C CA . ASP A 1 256 ? -4.776 -0.347 21.769 1.00 88.50 256 ASP A CA 1
ATOM 1798 C C . ASP A 1 256 ? -3.881 0.845 22.130 1.00 88.50 256 ASP A C 1
ATOM 1800 O O . ASP A 1 256 ? -4.321 1.996 22.102 1.00 88.50 256 ASP A O 1
ATOM 1804 N N . GLY A 1 257 ? -2.649 0.582 22.571 1.00 85.38 257 GLY A N 1
ATOM 1805 C CA . GLY A 1 257 ? -1.768 1.624 23.105 1.00 85.38 257 GLY A CA 1
ATOM 1806 C C . GLY A 1 257 ? -2.423 2.422 24.244 1.00 85.38 257 GLY A C 1
ATOM 1807 O O . GLY A 1 257 ? -2.692 1.878 25.317 1.00 85.38 257 GLY A O 1
ATOM 1808 N N . SER A 1 258 ? -2.661 3.722 24.026 1.00 84.94 258 SER A N 1
ATOM 1809 C CA . SER A 1 258 ? -3.365 4.602 24.976 1.00 84.94 258 SER A CA 1
ATOM 1810 C C . SER A 1 258 ? -4.872 4.725 24.730 1.00 84.94 258 SER A C 1
ATOM 1812 O O . SER A 1 258 ? -5.564 5.348 25.537 1.00 84.94 258 SER A O 1
ATOM 1814 N N . LEU A 1 259 ? -5.390 4.181 23.628 1.00 90.81 259 LEU A N 1
ATOM 1815 C CA . LEU A 1 259 ? -6.811 4.226 23.309 1.00 90.81 259 LEU A CA 1
ATOM 1816 C C . LEU A 1 259 ? -7.558 3.125 24.048 1.00 90.81 259 LEU A C 1
ATOM 1818 O O . LEU A 1 259 ? -7.097 1.987 24.157 1.00 90.81 259 LEU A O 1
ATOM 1822 N N . THR A 1 260 ? -8.740 3.474 24.550 1.00 95.06 260 THR A N 1
ATOM 1823 C CA . THR A 1 260 ? -9.628 2.523 25.213 1.00 95.06 260 THR A CA 1
ATOM 1824 C C . THR A 1 260 ? -11.073 2.749 24.804 1.00 95.06 260 THR A C 1
ATOM 1826 O O . THR A 1 260 ? -11.496 3.883 24.589 1.00 95.06 260 THR A O 1
ATOM 1829 N N . ALA A 1 261 ? -11.839 1.667 24.725 1.00 96.25 261 ALA A N 1
ATOM 1830 C CA . ALA A 1 261 ? -13.286 1.714 24.553 1.00 96.25 261 ALA A CA 1
ATOM 1831 C C . ALA A 1 261 ? -13.954 0.643 25.402 1.00 96.25 261 ALA A C 1
ATOM 1833 O O . ALA A 1 261 ? -13.365 -0.407 25.652 1.00 96.25 261 ALA A O 1
ATOM 1834 N N . ALA A 1 262 ? -15.187 0.895 25.831 1.00 96.94 262 ALA A N 1
ATOM 1835 C CA . ALA A 1 262 ? -15.986 -0.060 26.585 1.00 96.94 262 ALA A CA 1
ATOM 1836 C C . ALA A 1 262 ? -17.149 -0.578 25.733 1.00 96.94 262 ALA A C 1
ATOM 1838 O O . ALA A 1 262 ? -17.787 0.181 25.001 1.00 96.94 262 ALA A O 1
ATOM 1839 N N . SER A 1 263 ? -17.433 -1.872 25.844 1.00 97.94 263 SER A N 1
ATOM 1840 C CA . SER A 1 263 ? -18.607 -2.484 25.237 1.00 97.94 263 SER A CA 1
ATOM 1841 C C . SER A 1 263 ? -19.883 -2.133 26.004 1.00 97.94 263 SER A C 1
ATOM 1843 O O . SER A 1 263 ? -19.859 -1.678 27.149 1.00 97.94 263 SER A O 1
ATOM 1845 N N . SER A 1 264 ? -21.025 -2.445 25.395 1.00 97.31 264 SER A N 1
ATOM 1846 C CA . SER A 1 264 ? -22.293 -2.562 26.114 1.00 97.31 264 SER A CA 1
ATOM 1847 C C . SER A 1 264 ? -22.243 -3.728 27.105 1.00 97.31 264 SER A C 1
ATOM 1849 O O . SER A 1 264 ? -21.485 -4.686 26.916 1.00 97.31 264 SER A O 1
ATOM 1851 N N . ALA A 1 265 ? -23.056 -3.647 28.158 1.00 97.31 265 ALA A N 1
ATOM 1852 C CA . ALA A 1 265 ? -23.154 -4.703 29.157 1.00 97.31 265 ALA A CA 1
ATOM 1853 C C . ALA A 1 265 ? -23.870 -5.946 28.604 1.00 97.31 265 ALA A C 1
ATOM 1855 O O . ALA A 1 265 ? -24.881 -5.828 27.911 1.00 97.31 265 ALA A O 1
ATOM 1856 N N . PHE A 1 266 ? -23.387 -7.137 28.955 1.00 98.06 266 PHE A N 1
ATOM 1857 C CA . PHE A 1 266 ? -23.990 -8.420 28.584 1.00 98.06 266 PHE A CA 1
ATOM 1858 C C . PHE A 1 266 ? -23.974 -9.413 29.756 1.00 98.06 266 PHE A C 1
ATOM 1860 O O . PHE A 1 266 ? -23.386 -9.169 30.811 1.00 98.06 266 PHE A O 1
ATOM 1867 N N . THR A 1 267 ? -24.687 -10.528 29.595 1.00 97.44 267 THR A N 1
ATOM 1868 C CA . THR A 1 267 ? -24.809 -11.586 30.610 1.00 97.44 267 THR A CA 1
ATOM 1869 C C . THR A 1 267 ? -24.204 -12.879 30.090 1.00 97.44 267 THR A C 1
ATOM 1871 O O . THR A 1 267 ? -24.467 -13.253 28.951 1.00 97.44 267 THR A O 1
ATOM 1874 N N . VAL A 1 268 ? -23.432 -13.555 30.937 1.00 97.19 268 VAL A N 1
ATOM 1875 C CA . VAL A 1 268 ? -22.934 -14.920 30.733 1.00 97.19 268 VAL A CA 1
ATOM 1876 C C . VAL A 1 268 ? -23.697 -15.831 31.693 1.00 97.19 268 VAL A C 1
ATOM 1878 O O . VAL A 1 268 ? -23.826 -15.499 32.872 1.00 97.19 268 VAL A O 1
ATOM 1881 N N . SER A 1 269 ? -24.244 -16.939 31.194 1.00 94.12 269 SER A N 1
ATOM 1882 C CA . SER A 1 269 ? -25.113 -17.857 31.953 1.00 94.12 269 SER A CA 1
ATOM 1883 C C . SER A 1 269 ? -24.420 -19.131 32.416 1.00 94.12 269 SER A C 1
ATOM 1885 O O . SER A 1 269 ? -23.531 -19.633 31.690 1.00 94.12 269 SER A O 1
#

Nearest PDB structures (foldseek):
  6qud-assembly1_A  TM=4.795E-01  e=4.417E-03  Bifidobacterium bifidum
  6qub-assembly2_B  TM=4.724E-01  e=1.434E-02  Bifidobacterium bifidum
  7nit-assembly5_E  TM=4.508E-01  e=1.596E-02  Bifidobacterium bifidum
  3gm8-assembly1_A  TM=3.624E-01  e=6.090E-03  Phocaeicola vulgatus ATCC 8482
  8wa2-assembly1_F  TM=3.251E-01  e=8.380E+00  Chlamydomonas reinhardtii

Secondary structure (DSSP, 8-state):
-----------------PPP---------HHHHHHHHHHHHHHHHHHHHHHHHHHHHHHHHHHHHHHHHHHHHHHHHHHIIIIISSS----TT--TTGGGG------TT-EEEEEEEEEE-SS-EESPPPTT----EEEEEEEE-TTS-EEEEEEEE--TT----S---EEEEEE--B--STTSB-SB--EEEEE-TTS-B-TT---EEEEEEPTT-SSTT--EES-EEE-BTTEEE--S-EESS-EEEE-EEEEETTEEEEPPPEEE-